Protein AF-A0A926C9G6-F1 (afdb_monomer)

Nearest PDB structures (foldseek):
  7qsg-assembly2_B  TM=8.801E-01  e=4.955E-07  Mycolicibacterium hassiacum
  9b9z-assembly1_R  TM=8.283E-01  e=1.216E-06  Homo sapiens
  5ws3-assembly1_A  TM=8.019E-01  e=1.545E-06  Homo sapiens
  7qsg-assembly1_A  TM=8.220E-01  e=1.114E-05  Mycolicibacterium hassiacum
  6hll-assembly1_A  TM=8.200E-01  e=1.333E-05  Homo sapiens

Solvent-accessible surface area (backbone atoms only — not comparable to full-atom values): 13242 Å² total; per-residue (Å²): 137,86,76,72,46,78,43,79,45,70,60,92,58,47,70,56,51,56,51,48,34,62,75,68,69,33,69,90,35,46,45,80,66,33,71,70,53,75,68,54,52,50,57,49,44,73,74,37,74,62,43,82,44,81,54,91,72,52,58,64,62,65,67,55,57,54,28,18,62,59,43,13,26,38,41,30,34,55,34,69,45,35,69,80,76,49,43,86,63,24,29,45,68,45,58,92,52,99,59,38,70,57,53,54,50,51,52,51,55,48,45,70,73,32,62,67,60,40,50,53,18,8,51,44,19,26,51,48,32,70,74,67,61,34,68,67,59,48,50,53,51,52,53,50,52,52,53,49,50,53,49,40,53,72,78,60,53,77,77,79,76,53,66,68,58,51,52,51,52,50,48,52,53,50,52,50,53,52,49,54,54,50,47,61,62,35,66,72,48,39,48,51,52,50,53,66,72,44,87,70,78,81,88,48,76,69,61,46,51,52,39,52,51,49,56,50,46,52,51,48,52,49,52,50,51,51,52,51,54,54,55,61,74,75,110

Foldseek 3Di:
DQAAAEAAEDDPCPVVVVVVCVVVVVPVRYHYPYHDDPVVLLVVLLVAQAAEAADPEDAADVSLLSNLLNLHAYEYEPHHCPVVQDDPLQHHYFYDDPCSVVVSVVRVVVCVVDVPSSNRNSVVSNVSCVVCPDPVNVVVVVVVVVVVVVVCCVPPNDPPDDVVNVVVVVVVVVVVVVVVVVCCVDPVNVVLVCLLVDPPCDDDPVSNVSNVVSVVVVVVVVVVVVVVVVVVVVD

Secondary structure (DSSP, 8-state):
----EEEEB--TTHHHHHHHHHHTT-TTTEEEEES--HHHHHHHHHT-SEEEE--SS-SS-HHHHHHHHTTPEEEEES-TTHHHH--TTT-EEE---TTHHHHHHHHHHHHHH-HHHHHHHHHHHHHHHHHH--HHHHHHHHHHHHHHHHHHHHHSPPPPPPHHHHHHHHHHHHHHHHHHHHHHHSHHHHHHHHHHH---SSS-HHHHHHHHHHHHHHHHHHHHHHHHHHHHTT-

Radius of gyration: 22.47 Å; Cα contacts (8 Å, |Δi|>4): 202; chains: 1; bounding box: 54×52×56 Å

Structure (mmCIF, N/CA/C/O backbone):
data_AF-A0A926C9G6-F1
#
_entry.id   AF-A0A926C9G6-F1
#
loop_
_atom_site.group_PDB
_atom_site.id
_atom_site.type_symbol
_atom_site.label_atom_id
_atom_site.label_alt_id
_atom_site.label_comp_id
_atom_site.label_asym_id
_atom_site.label_entity_id
_atom_site.label_seq_id
_atom_site.pdbx_PDB_ins_code
_atom_site.Cartn_x
_atom_site.Cartn_y
_atom_site.Cartn_z
_atom_site.occupancy
_atom_site.B_iso_or_equiv
_atom_site.auth_seq_id
_atom_site.auth_comp_id
_atom_site.auth_asym_id
_atom_site.auth_atom_id
_atom_site.pdbx_PDB_model_num
ATOM 1 N N . GLU A 1 1 ? 11.719 -12.736 -20.532 1.00 58.16 1 GLU A N 1
ATOM 2 C CA . GLU A 1 1 ? 10.442 -12.008 -20.368 1.00 58.16 1 GLU A CA 1
ATOM 3 C C . GLU A 1 1 ? 10.699 -10.511 -20.451 1.00 58.16 1 GLU A C 1
ATOM 5 O O . GLU A 1 1 ? 11.781 -10.073 -20.071 1.00 58.16 1 GLU A O 1
ATOM 10 N N . GLN A 1 2 ? 9.765 -9.739 -21.005 1.00 81.69 2 GLN A N 1
ATOM 11 C CA . GLN A 1 2 ? 9.909 -8.289 -21.138 1.00 81.69 2 GLN A CA 1
ATOM 12 C C . GLN A 1 2 ? 9.251 -7.604 -19.934 1.00 81.69 2 GLN A C 1
ATOM 14 O O . GLN A 1 2 ? 8.047 -7.721 -19.741 1.00 81.69 2 GLN A O 1
ATOM 19 N N . PHE A 1 3 ? 10.038 -6.892 -19.124 1.00 90.62 3 PHE A N 1
ATOM 20 C CA . PHE A 1 3 ? 9.532 -6.114 -17.990 1.00 90.62 3 PHE A CA 1
ATOM 21 C C . PHE A 1 3 ? 8.761 -4.878 -18.475 1.00 90.62 3 PHE A C 1
ATOM 23 O O . PHE A 1 3 ? 9.287 -4.090 -19.268 1.00 90.62 3 PHE A O 1
ATOM 30 N N . VAL A 1 4 ? 7.538 -4.690 -17.970 1.00 95.19 4 VAL A N 1
ATOM 31 C CA . VAL A 1 4 ? 6.703 -3.511 -18.240 1.00 95.19 4 VAL A CA 1
ATOM 32 C C . VAL A 1 4 ? 6.142 -2.962 -16.928 1.00 95.19 4 VAL A C 1
ATOM 34 O O . VAL A 1 4 ? 5.580 -3.696 -16.124 1.00 95.19 4 VAL A O 1
ATOM 37 N N . CYS A 1 5 ? 6.265 -1.653 -16.732 1.00 96.31 5 CYS A N 1
ATOM 38 C CA . CYS A 1 5 ? 5.719 -0.900 -15.613 1.00 96.31 5 CYS A CA 1
ATOM 39 C C . CYS A 1 5 ? 4.587 0.009 -16.104 1.00 96.31 5 CYS A C 1
ATOM 41 O O . CYS A 1 5 ? 4.767 0.817 -17.021 1.00 96.31 5 CYS A O 1
ATOM 43 N N . LEU A 1 6 ? 3.413 -0.124 -15.492 1.00 97.19 6 LEU A N 1
ATOM 44 C CA . LEU A 1 6 ? 2.238 0.687 -15.792 1.00 97.19 6 LEU A CA 1
ATOM 45 C C . LEU A 1 6 ? 1.985 1.637 -14.623 1.00 97.19 6 LEU A C 1
ATOM 47 O O . LEU A 1 6 ? 1.804 1.197 -13.492 1.00 97.19 6 LEU A O 1
ATOM 51 N N . VAL A 1 7 ? 1.951 2.939 -14.899 1.00 96.94 7 VAL A N 1
ATOM 52 C CA . VAL A 1 7 ? 1.661 3.967 -13.893 1.00 96.94 7 VAL A CA 1
ATOM 53 C C . VAL A 1 7 ? 0.252 4.492 -14.135 1.00 96.94 7 VAL A C 1
ATOM 55 O O . VAL A 1 7 ? 0.006 5.216 -15.103 1.00 96.94 7 VAL A O 1
ATOM 58 N N . ALA A 1 8 ? -0.673 4.095 -13.266 1.00 95.81 8 ALA A N 1
ATOM 59 C CA . ALA A 1 8 ? -2.059 4.541 -13.260 1.00 95.81 8 ALA A CA 1
ATOM 60 C C . ALA A 1 8 ? -2.238 5.656 -12.221 1.00 95.81 8 ALA A C 1
ATOM 62 O O . ALA A 1 8 ? -2.081 5.427 -11.026 1.00 95.81 8 ALA A O 1
ATOM 63 N N . GLY A 1 9 ? -2.549 6.864 -12.683 1.00 93.00 9 GLY A N 1
ATOM 64 C CA . GLY A 1 9 ? -2.657 8.064 -11.858 1.00 93.00 9 GLY A CA 1
ATOM 65 C C . GLY A 1 9 ? -2.203 9.320 -12.599 1.00 93.00 9 GLY A C 1
ATOM 66 O O . GLY A 1 9 ? -1.516 9.253 -13.619 1.00 93.00 9 GLY A O 1
ATOM 67 N N . ASP A 1 10 ? -2.604 10.476 -12.080 1.00 92.44 10 ASP A N 1
ATOM 68 C CA . ASP A 1 10 ? -2.148 11.789 -12.534 1.00 92.44 10 ASP A CA 1
ATOM 69 C C . ASP A 1 10 ? -1.822 12.661 -11.313 1.00 92.44 10 ASP A C 1
ATOM 71 O O . ASP A 1 10 ? -2.227 12.345 -10.194 1.00 92.44 10 ASP A O 1
ATOM 75 N N . GLY A 1 11 ? -1.079 13.743 -11.511 1.00 92.62 11 GLY A N 1
ATOM 76 C CA . GLY A 1 11 ? -0.688 14.647 -10.439 1.00 92.62 11 GLY A CA 1
ATOM 77 C C . GLY A 1 11 ? 0.366 15.663 -10.858 1.00 92.62 11 GLY A C 1
ATOM 78 O O . GLY A 1 11 ? 0.818 15.708 -12.004 1.00 92.62 11 GLY A O 1
ATOM 79 N N . GLU A 1 12 ? 0.789 16.478 -9.894 1.00 91.38 12 GLU A N 1
ATOM 80 C CA . GLU A 1 12 ? 1.769 17.555 -10.095 1.00 91.38 12 GLU A CA 1
ATOM 81 C C . GLU A 1 12 ? 3.103 17.069 -10.689 1.00 91.38 12 GLU A C 1
ATOM 83 O O . GLU A 1 12 ? 3.720 17.761 -11.505 1.00 91.38 12 GLU A O 1
ATOM 88 N N . ASP A 1 13 ? 3.493 15.833 -10.371 1.00 89.81 13 ASP A N 1
ATOM 89 C CA . ASP A 1 13 ? 4.738 15.222 -10.831 1.00 89.81 13 ASP A CA 1
ATOM 90 C C . ASP A 1 13 ? 4.670 14.630 -12.247 1.00 89.81 13 ASP A C 1
ATOM 92 O O . ASP A 1 13 ? 5.704 14.226 -12.789 1.00 89.81 13 ASP A O 1
ATOM 96 N N . ARG A 1 14 ? 3.504 14.620 -12.913 1.00 90.81 14 ARG A N 1
ATOM 97 C CA . ARG A 1 14 ? 3.349 14.004 -14.245 1.00 90.81 14 ARG A CA 1
ATOM 98 C C . ARG A 1 14 ? 4.358 14.534 -15.262 1.00 90.81 14 ARG A C 1
ATOM 100 O O . ARG A 1 14 ? 5.079 13.762 -15.893 1.00 90.81 14 ARG A O 1
ATOM 107 N N . ARG A 1 15 ? 4.479 15.861 -15.373 1.00 90.75 15 ARG A N 1
ATOM 108 C CA . ARG A 1 15 ? 5.425 16.504 -16.307 1.00 90.75 15 ARG A CA 1
ATOM 109 C C . ARG A 1 15 ? 6.879 16.174 -15.978 1.00 90.75 15 ARG A C 1
ATOM 111 O O . ARG A 1 15 ? 7.734 16.146 -16.864 1.00 90.75 15 ARG A O 1
ATOM 118 N N . TRP A 1 16 ? 7.200 16.000 -14.697 1.00 93.50 16 TRP A N 1
ATOM 119 C CA . TRP A 1 16 ? 8.535 15.581 -14.291 1.00 93.50 16 TRP A CA 1
ATOM 120 C C . TRP A 1 16 ? 8.810 14.141 -14.726 1.00 93.50 16 TRP A C 1
ATOM 122 O O . TRP A 1 16 ? 9.859 13.891 -15.324 1.00 93.50 16 TRP A O 1
ATOM 132 N N . LEU A 1 17 ? 7.854 13.238 -14.504 1.00 91.56 17 LEU A N 1
ATOM 133 C CA . LEU A 1 17 ? 7.978 11.825 -14.835 1.00 91.56 17 LEU A CA 1
ATOM 134 C C . LEU A 1 17 ? 8.072 11.594 -16.351 1.00 91.56 17 LEU A C 1
ATOM 136 O O . LEU A 1 17 ? 8.950 10.862 -16.793 1.00 91.56 17 LEU A O 1
ATOM 140 N N . GLU A 1 18 ? 7.275 12.297 -17.160 1.00 93.88 18 GLU A N 1
ATOM 141 C CA . GLU A 1 18 ? 7.370 12.271 -18.632 1.00 93.88 18 GLU A CA 1
ATOM 142 C C . GLU A 1 18 ? 8.773 12.675 -19.120 1.00 93.88 18 GLU A C 1
ATOM 144 O O . GLU A 1 18 ? 9.384 12.004 -19.958 1.00 93.88 18 GLU A O 1
ATOM 149 N N . ARG A 1 19 ? 9.341 13.751 -18.552 1.00 94.56 19 ARG A N 1
ATOM 150 C CA . ARG A 1 19 ? 10.716 14.172 -18.866 1.00 94.56 19 ARG A CA 1
ATOM 151 C C . ARG A 1 19 ? 11.749 13.146 -18.417 1.00 94.56 19 ARG A C 1
ATOM 153 O O . ARG A 1 19 ? 12.732 12.953 -19.128 1.00 94.56 19 ARG A O 1
ATOM 160 N N . PHE A 1 20 ? 11.555 12.528 -17.253 1.00 93.12 20 PHE A N 1
ATOM 161 C CA . PHE A 1 20 ? 12.448 11.500 -16.725 1.00 93.12 20 PHE A CA 1
ATOM 162 C C . PHE A 1 20 ? 12.464 10.269 -17.639 1.00 93.12 20 PHE A C 1
ATOM 164 O O . PHE A 1 20 ? 13.535 9.852 -18.074 1.00 93.12 20 PHE A O 1
ATOM 171 N N . VAL A 1 21 ? 11.288 9.758 -18.007 1.00 95.19 21 VAL A N 1
ATOM 172 C CA . VAL A 1 21 ? 11.118 8.617 -18.919 1.00 95.19 21 VAL A CA 1
ATOM 173 C C . VAL A 1 21 ? 11.836 8.872 -20.242 1.00 95.19 21 VAL A C 1
ATOM 175 O O . VAL A 1 21 ? 12.682 8.069 -20.631 1.00 95.19 21 VAL A O 1
ATOM 178 N N . ARG A 1 22 ? 11.604 10.034 -20.867 1.00 95.25 22 ARG A N 1
ATOM 179 C CA . ARG A 1 22 ? 12.254 10.402 -22.133 1.00 95.25 22 ARG A CA 1
ATOM 180 C C . ARG A 1 22 ? 13.766 10.558 -22.010 1.00 95.25 22 ARG A C 1
ATOM 182 O O . ARG A 1 22 ? 14.526 10.096 -22.855 1.00 95.25 22 ARG A O 1
ATOM 189 N N . LYS A 1 23 ? 14.231 11.212 -20.943 1.00 96.31 23 LYS A N 1
ATOM 190 C CA . LYS A 1 23 ? 15.666 11.401 -20.685 1.00 96.31 23 LYS A CA 1
ATOM 191 C C . LYS A 1 23 ?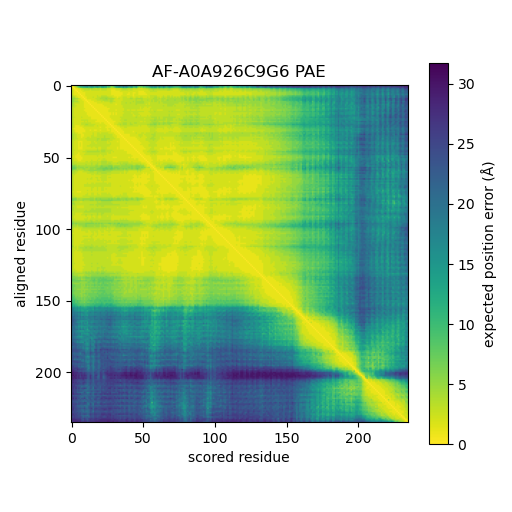 16.396 10.062 -20.550 1.00 96.31 23 LYS A C 1
ATOM 193 O O . LYS A 1 23 ? 17.546 9.958 -20.966 1.00 96.31 23 LYS A O 1
ATOM 198 N N . HIS A 1 24 ? 15.739 9.071 -19.956 1.00 95.81 24 HIS A N 1
ATOM 199 C CA . HIS A 1 24 ? 16.309 7.757 -19.674 1.00 95.81 24 HIS A CA 1
ATOM 200 C C . HIS A 1 24 ? 15.929 6.680 -20.703 1.00 95.81 24 HIS A C 1
ATOM 202 O O . HIS A 1 24 ? 16.330 5.533 -20.527 1.00 95.81 24 HIS A O 1
ATOM 208 N N . ARG A 1 25 ? 15.223 7.046 -21.785 1.00 96.69 25 ARG A N 1
ATOM 209 C CA . ARG A 1 25 ? 14.782 6.145 -22.865 1.00 96.69 25 ARG A CA 1
ATOM 210 C C . ARG A 1 25 ? 13.960 4.947 -22.362 1.00 96.69 25 ARG A C 1
ATOM 212 O O . ARG A 1 25 ? 14.201 3.805 -22.750 1.00 96.69 25 ARG A O 1
ATOM 219 N N . LEU A 1 26 ? 13.038 5.203 -21.433 1.00 96.38 26 LEU A N 1
ATOM 220 C CA . LEU A 1 26 ? 12.221 4.179 -20.765 1.00 96.38 26 LEU A CA 1
ATOM 221 C C . LEU A 1 26 ? 10.838 3.981 -21.409 1.00 96.38 26 LEU A C 1
ATOM 223 O O . LEU A 1 26 ? 10.003 3.278 -20.854 1.00 96.38 26 LEU A O 1
ATOM 227 N N . GLU A 1 27 ? 10.559 4.577 -22.568 1.00 94.81 27 GLU A N 1
ATOM 228 C CA . GLU A 1 27 ? 9.231 4.572 -23.202 1.00 94.81 27 GLU A CA 1
ATOM 229 C C . GLU A 1 27 ? 8.739 3.161 -23.563 1.00 94.81 27 GLU A C 1
ATOM 231 O O . GLU A 1 27 ? 7.538 2.895 -23.561 1.00 94.81 27 GLU A O 1
ATOM 236 N N . ALA A 1 28 ? 9.663 2.244 -23.859 1.00 93.44 28 ALA A N 1
ATOM 237 C CA . ALA A 1 28 ? 9.335 0.857 -24.182 1.00 93.44 28 ALA A CA 1
ATOM 238 C C . ALA A 1 28 ? 8.934 0.030 -22.946 1.00 93.44 28 ALA A C 1
ATOM 240 O O . ALA A 1 28 ? 8.231 -0.971 -23.086 1.00 93.44 28 ALA A O 1
ATOM 241 N N . THR A 1 29 ? 9.378 0.431 -21.751 1.00 94.94 29 THR A N 1
ATOM 242 C CA . THR A 1 29 ? 9.213 -0.334 -20.506 1.00 94.94 29 THR A CA 1
ATOM 243 C C . THR A 1 29 ? 8.291 0.344 -19.501 1.00 94.94 29 THR A C 1
ATOM 245 O O . THR A 1 29 ? 7.716 -0.350 -18.674 1.00 94.94 29 THR A O 1
ATOM 248 N N . LEU A 1 30 ? 8.098 1.663 -19.556 1.00 96.31 30 LEU A N 1
ATOM 249 C CA . LEU A 1 30 ? 7.274 2.416 -18.612 1.00 96.31 30 LEU A CA 1
ATOM 250 C C . LEU A 1 30 ? 6.173 3.181 -19.351 1.00 96.31 30 LEU A C 1
ATOM 252 O O . LEU A 1 30 ? 6.448 4.053 -20.175 1.00 96.31 30 LEU A O 1
ATOM 256 N N . ARG A 1 31 ? 4.912 2.877 -19.026 1.00 95.69 31 ARG A N 1
ATOM 257 C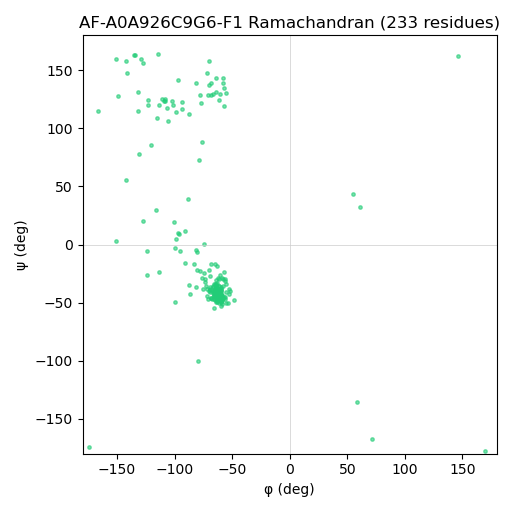 CA . ARG A 1 31 ? 3.733 3.515 -19.629 1.00 95.69 31 ARG A CA 1
ATOM 258 C C . ARG A 1 31 ? 2.973 4.340 -18.598 1.00 95.69 31 ARG A C 1
ATOM 260 O O . ARG A 1 31 ? 2.476 3.806 -17.608 1.00 95.69 31 ARG A O 1
ATOM 267 N N . LEU A 1 32 ? 2.857 5.639 -18.860 1.00 96.81 32 LEU A N 1
ATOM 268 C CA . LEU A 1 32 ? 2.046 6.564 -18.071 1.00 96.81 32 LEU A CA 1
ATOM 269 C C . LEU A 1 32 ? 0.617 6.558 -18.616 1.00 96.81 32 LEU A C 1
ATOM 271 O O . LEU A 1 32 ? 0.388 6.987 -19.744 1.00 96.81 32 LEU A O 1
ATOM 275 N N . LEU A 1 33 ? -0.332 6.052 -17.832 1.00 96.44 33 LEU A N 1
ATOM 276 C CA . LEU A 1 33 ? -1.725 5.893 -18.261 1.00 96.44 33 LEU A CA 1
ATOM 277 C C . LEU A 1 33 ? -2.593 7.118 -17.937 1.00 96.44 33 LEU A C 1
ATOM 279 O O . LEU A 1 33 ? -3.675 7.262 -18.500 1.00 96.44 33 LEU A O 1
ATOM 283 N N . GLY A 1 34 ? -2.121 8.006 -17.057 1.00 95.81 34 GLY A N 1
ATOM 284 C CA . GLY A 1 34 ? -2.933 9.088 -16.502 1.00 95.81 34 GLY A CA 1
ATOM 285 C C . GLY A 1 34 ? -3.976 8.568 -15.511 1.00 95.81 34 GLY A C 1
ATOM 286 O O . GLY A 1 34 ? -3.920 7.417 -15.071 1.00 95.81 34 GLY A O 1
ATOM 287 N N . ALA A 1 35 ? -4.936 9.420 -15.150 1.00 95.31 35 ALA A N 1
ATOM 288 C CA . ALA A 1 35 ? -6.065 9.019 -14.319 1.00 95.31 35 ALA A CA 1
ATOM 289 C C . ALA A 1 35 ? -6.925 7.971 -15.045 1.00 95.31 35 ALA A C 1
ATOM 291 O O . ALA A 1 35 ? -7.302 8.149 -16.203 1.00 95.31 35 ALA A O 1
ATOM 292 N N . VAL A 1 36 ? -7.253 6.881 -14.353 1.00 96.44 36 VAL A N 1
ATOM 293 C CA . VAL A 1 36 ? -8.045 5.769 -14.893 1.00 96.44 36 VAL A CA 1
ATOM 294 C C . VAL A 1 36 ? -9.224 5.457 -13.974 1.00 96.44 36 VAL A C 1
ATOM 296 O O . VAL A 1 36 ? -9.193 5.748 -12.781 1.00 96.44 36 VAL A O 1
ATOM 299 N N . SER A 1 37 ? -10.281 4.856 -14.521 1.00 96.38 37 SER A N 1
ATOM 300 C CA . SER A 1 37 ? -11.449 4.456 -13.731 1.00 96.38 37 SER A CA 1
ATOM 301 C C . SER A 1 37 ? -11.137 3.278 -12.801 1.00 96.38 37 SER A C 1
ATOM 303 O O . SER A 1 37 ? -10.268 2.457 -13.093 1.00 96.38 37 SER A O 1
ATOM 305 N N . SER A 1 38 ? -11.919 3.099 -11.733 1.00 93.94 38 SER A N 1
ATOM 306 C CA . SER A 1 38 ? -11.790 1.942 -10.828 1.00 93.94 38 SER A CA 1
ATOM 307 C C . SER A 1 38 ? -12.004 0.596 -11.534 1.00 93.94 38 SER A C 1
ATOM 309 O O . SER A 1 38 ? -11.499 -0.438 -11.104 1.00 93.94 38 SER A O 1
ATOM 311 N N . ARG A 1 39 ? -12.760 0.566 -12.642 1.00 96.12 39 ARG A N 1
ATOM 312 C CA . ARG A 1 39 ? -12.837 -0.622 -13.508 1.00 96.12 39 ARG A CA 1
ATOM 313 C C . ARG A 1 39 ? -11.487 -0.903 -14.164 1.00 96.12 39 ARG A C 1
ATOM 315 O O . ARG A 1 39 ? -11.028 -2.037 -14.129 1.00 96.12 39 ARG A O 1
ATOM 322 N N . ARG A 1 40 ? -10.844 0.127 -14.714 1.00 96.69 40 ARG A N 1
ATOM 323 C CA . ARG A 1 40 ? -9.545 -0.019 -15.365 1.00 96.69 40 ARG A CA 1
ATOM 324 C C . ARG A 1 40 ? -8.441 -0.386 -14.373 1.00 96.69 40 ARG A C 1
ATOM 326 O O . ARG A 1 40 ? -7.597 -1.196 -14.723 1.00 96.69 40 ARG A O 1
ATOM 333 N N . VAL A 1 41 ? -8.474 0.127 -13.140 1.00 95.94 41 VAL A N 1
ATOM 334 C CA . VAL A 1 41 ? -7.560 -0.314 -12.064 1.00 95.94 41 VAL A CA 1
ATOM 335 C C . VAL A 1 41 ? -7.660 -1.824 -11.843 1.00 95.94 41 VAL A C 1
ATOM 337 O O . VAL A 1 41 ? -6.639 -2.502 -11.836 1.00 95.94 41 VAL A O 1
ATOM 340 N N . ARG A 1 42 ? -8.879 -2.372 -11.755 1.00 95.75 42 ARG A N 1
ATOM 341 C CA . ARG A 1 42 ? -9.088 -3.824 -11.630 1.00 95.75 42 ARG A CA 1
ATOM 342 C C . ARG A 1 42 ? -8.529 -4.591 -12.827 1.00 95.75 42 ARG A C 1
ATOM 344 O O . ARG A 1 42 ? -7.823 -5.568 -12.640 1.00 95.75 42 ARG A O 1
ATOM 351 N N . GLU A 1 43 ? -8.789 -4.136 -14.050 1.00 97.06 43 GLU A N 1
ATOM 352 C CA . GLU A 1 43 ? -8.223 -4.765 -15.256 1.00 97.06 43 GLU A CA 1
ATOM 353 C C . GLU A 1 43 ? -6.685 -4.758 -15.249 1.00 97.06 43 GLU A C 1
ATOM 355 O O . GLU A 1 43 ? -6.067 -5.735 -15.664 1.00 97.06 43 GLU A O 1
ATOM 360 N N . LEU A 1 44 ? -6.067 -3.679 -14.757 1.00 97.31 44 LEU A N 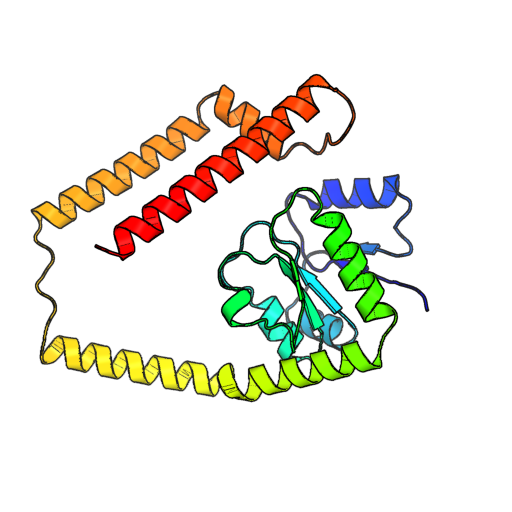1
ATOM 361 C CA . LEU A 1 44 ? -4.614 -3.575 -14.624 1.00 97.31 44 LEU A CA 1
ATOM 362 C C . LEU A 1 44 ? -4.075 -4.531 -13.560 1.00 97.31 44 LEU A C 1
ATOM 364 O O . LEU A 1 44 ? -3.113 -5.237 -13.835 1.00 97.31 44 LEU A O 1
ATOM 368 N N . LEU A 1 45 ? -4.704 -4.590 -12.384 1.00 97.31 45 LEU A N 1
ATOM 369 C CA . LEU A 1 45 ? -4.324 -5.528 -11.327 1.00 97.31 45 LEU A CA 1
ATOM 370 C C . LEU A 1 45 ? -4.505 -6.986 -11.772 1.00 97.31 45 LEU A C 1
ATOM 372 O O . LEU A 1 45 ? -3.639 -7.803 -11.503 1.00 97.31 45 LEU A O 1
ATOM 376 N N . CYS A 1 46 ? -5.562 -7.308 -12.526 1.00 96.19 46 CYS A N 1
ATOM 377 C CA . CYS A 1 46 ? -5.750 -8.641 -13.114 1.00 96.19 46 CYS A CA 1
ATOM 378 C C . CYS A 1 46 ? -4.595 -9.062 -14.032 1.00 96.19 46 CYS A C 1
ATOM 380 O O . CYS A 1 46 ? -4.361 -10.255 -14.195 1.00 96.19 46 CYS A O 1
ATOM 382 N N . ALA A 1 47 ? -3.925 -8.102 -14.670 1.00 95.25 47 ALA A N 1
ATOM 383 C CA . ALA A 1 47 ? -2.825 -8.347 -15.596 1.00 95.25 47 ALA A CA 1
ATOM 384 C C . ALA A 1 47 ? -1.436 -8.145 -14.963 1.00 95.25 47 ALA A C 1
ATOM 386 O O . ALA A 1 47 ? -0.435 -8.326 -15.653 1.00 95.25 47 ALA A O 1
ATOM 387 N N . ALA A 1 48 ? -1.358 -7.722 -13.698 1.00 96.94 48 ALA A N 1
ATOM 388 C CA . ALA A 1 48 ? -0.107 -7.374 -13.036 1.00 96.94 48 ALA A CA 1
ATOM 389 C C . ALA A 1 48 ? 0.431 -8.535 -12.192 1.00 96.94 48 ALA A C 1
ATOM 391 O O . ALA A 1 48 ? -0.316 -9.201 -11.485 1.00 96.94 48 ALA A O 1
ATOM 392 N N . ASP A 1 49 ? 1.752 -8.715 -12.192 1.00 95.88 49 ASP A N 1
ATOM 393 C CA . ASP A 1 49 ? 2.431 -9.642 -11.278 1.00 95.88 49 ASP A CA 1
ATOM 394 C C . ASP A 1 49 ? 2.659 -9.038 -9.885 1.00 95.88 49 ASP A C 1
ATOM 396 O O . ASP A 1 49 ? 2.608 -9.733 -8.869 1.00 95.88 49 ASP A O 1
ATOM 400 N N . LEU A 1 50 ? 2.964 -7.737 -9.843 1.00 98.12 50 LEU A N 1
ATOM 401 C CA . LEU A 1 50 ? 3.414 -7.009 -8.658 1.00 98.12 50 LEU A CA 1
ATOM 402 C C . LEU A 1 50 ? 2.787 -5.611 -8.621 1.00 98.12 50 LEU A C 1
ATOM 404 O O . LEU A 1 50 ? 2.607 -4.977 -9.663 1.00 98.12 50 LEU A O 1
ATOM 408 N N . LEU A 1 51 ? 2.528 -5.101 -7.416 1.00 98.44 51 LEU A N 1
ATOM 409 C CA . LEU A 1 51 ? 2.179 -3.698 -7.182 1.00 98.44 51 LEU A CA 1
ATOM 410 C C . LEU A 1 51 ? 3.355 -3.006 -6.489 1.00 98.44 51 LEU A C 1
ATOM 412 O O . LEU A 1 51 ? 3.755 -3.420 -5.407 1.00 98.44 51 LEU A O 1
ATOM 416 N N . LEU A 1 52 ? 3.875 -1.924 -7.069 1.00 97.94 52 LEU A N 1
ATOM 417 C CA . LEU A 1 52 ? 4.902 -1.090 -6.441 1.00 97.94 52 LEU A CA 1
ATOM 418 C C . LEU A 1 52 ? 4.262 0.182 -5.867 1.00 97.94 52 LEU A C 1
ATOM 420 O O . LEU A 1 52 ? 3.698 0.973 -6.620 1.00 97.94 52 LEU A O 1
ATOM 424 N N . LEU A 1 53 ? 4.384 0.402 -4.554 1.00 97.38 53 LEU A N 1
ATOM 425 C CA . LEU A 1 53 ? 3.836 1.576 -3.860 1.00 97.38 53 LEU A CA 1
ATOM 426 C C . LEU A 1 53 ? 4.899 2.244 -2.958 1.00 97.38 53 LEU A C 1
ATOM 428 O O . LEU A 1 53 ? 4.887 2.061 -1.738 1.00 97.38 53 LEU A O 1
ATOM 432 N N . PRO A 1 54 ? 5.831 3.031 -3.530 1.00 95.56 54 PRO A N 1
ATOM 433 C CA . PRO A 1 54 ? 6.960 3.617 -2.810 1.00 95.56 54 PRO A CA 1
ATOM 434 C C . PRO A 1 54 ? 6.600 4.982 -2.189 1.00 95.56 54 PRO A C 1
ATOM 436 O O . PRO A 1 54 ? 7.375 5.938 -2.255 1.00 95.56 54 PRO A O 1
ATOM 439 N N . SER A 1 55 ? 5.385 5.111 -1.648 1.00 90.88 55 SER A N 1
ATOM 440 C CA . SER A 1 55 ? 4.886 6.357 -1.059 1.00 90.88 55 SER A CA 1
ATOM 441 C C . SER A 1 55 ? 5.676 6.721 0.203 1.00 90.88 55 SER A C 1
ATOM 443 O O . SER A 1 55 ? 5.784 5.922 1.127 1.00 90.88 55 SER A O 1
ATOM 445 N N . ALA A 1 56 ? 6.166 7.960 0.300 1.00 86.88 56 ALA A N 1
ATOM 446 C CA . ALA A 1 56 ? 6.899 8.426 1.484 1.00 86.88 56 ALA A CA 1
ATOM 447 C C . ALA A 1 56 ? 6.011 8.594 2.734 1.00 86.88 56 ALA A C 1
ATOM 449 O O . ALA A 1 56 ? 6.512 8.614 3.858 1.00 86.88 56 ALA A O 1
ATOM 450 N N . GLN A 1 57 ? 4.700 8.760 2.545 1.00 83.56 57 GLN A N 1
ATOM 451 C CA . GLN A 1 57 ? 3.732 8.906 3.623 1.00 83.56 57 GLN A CA 1
ATOM 452 C C . GLN A 1 57 ? 2.385 8.334 3.188 1.00 83.56 57 GLN A C 1
ATOM 454 O O . GLN A 1 57 ? 1.859 8.727 2.153 1.00 83.56 57 GLN A O 1
ATOM 459 N N . GLU A 1 58 ? 1.832 7.442 4.005 1.00 88.88 58 GLU A N 1
ATOM 460 C CA . GLU A 1 58 ? 0.518 6.830 3.811 1.00 88.88 58 GLU A CA 1
ATOM 461 C C . GLU A 1 58 ? -0.185 6.654 5.155 1.00 88.88 58 GLU A C 1
ATOM 463 O O . GLU A 1 58 ? 0.461 6.611 6.206 1.00 88.88 58 GLU A O 1
ATOM 468 N N . GLY A 1 59 ? -1.512 6.545 5.113 1.00 91.31 59 GLY A N 1
ATOM 469 C CA . GLY A 1 59 ? -2.280 5.914 6.183 1.00 91.31 59 GLY A CA 1
ATOM 470 C C . GLY A 1 59 ? -2.200 4.401 6.008 1.00 91.31 59 GLY A C 1
ATOM 471 O O . GLY A 1 59 ? -1.190 3.783 6.326 1.00 91.31 59 GLY A O 1
ATOM 472 N N . LEU A 1 60 ? -3.247 3.821 5.437 1.00 93.81 60 LEU A N 1
ATOM 473 C CA . LEU A 1 60 ? -3.265 2.451 4.942 1.00 93.81 60 LEU A CA 1
ATOM 474 C C . LEU A 1 60 ? -3.864 2.489 3.539 1.00 93.81 60 LEU A C 1
ATOM 476 O O . LEU A 1 60 ? -5.010 2.907 3.369 1.00 93.81 60 LEU A O 1
ATOM 480 N N . ALA A 1 61 ? -3.070 2.146 2.528 1.00 95.38 61 ALA A N 1
ATOM 481 C CA . ALA A 1 61 ? -3.467 2.399 1.149 1.00 95.38 61 ALA A CA 1
ATOM 482 C C . ALA A 1 61 ? -4.486 1.361 0.664 1.00 95.38 61 ALA A C 1
ATOM 484 O O . ALA A 1 61 ? -4.236 0.156 0.710 1.00 95.38 61 ALA A O 1
ATOM 485 N N . ILE A 1 62 ? -5.609 1.838 0.116 1.00 95.19 62 ILE A N 1
ATOM 486 C CA . ILE A 1 62 ? -6.657 0.983 -0.472 1.00 95.19 62 ILE A CA 1
ATOM 487 C C . ILE A 1 62 ? -6.087 0.109 -1.598 1.00 95.19 62 ILE A C 1
ATOM 489 O O . ILE A 1 62 ? -6.431 -1.065 -1.691 1.00 95.19 62 ILE A O 1
ATOM 493 N N . ALA A 1 63 ? -5.132 0.633 -2.373 1.00 96.31 63 ALA A N 1
ATOM 494 C CA . ALA A 1 63 ? -4.456 -0.113 -3.433 1.00 96.31 63 ALA A CA 1
ATOM 495 C C . ALA A 1 63 ? -3.789 -1.413 -2.938 1.00 96.31 63 ALA A C 1
ATOM 497 O O . ALA A 1 63 ? -3.717 -2.381 -3.692 1.00 96.31 63 ALA A O 1
ATOM 498 N N . LEU A 1 64 ? -3.337 -1.480 -1.676 1.00 97.81 64 LEU A N 1
ATOM 499 C CA . LEU A 1 64 ? -2.785 -2.717 -1.112 1.00 97.81 64 LEU A CA 1
ATOM 500 C C . LEU A 1 64 ? -3.870 -3.763 -0.844 1.00 97.81 64 LEU A C 1
ATOM 502 O O . LEU A 1 64 ? -3.645 -4.944 -1.096 1.00 97.81 64 LEU A O 1
ATOM 506 N N . TYR A 1 65 ? -5.052 -3.344 -0.379 1.00 97.44 65 TYR A N 1
ATOM 507 C CA . TYR A 1 65 ? -6.197 -4.248 -0.239 1.00 97.44 65 TYR A CA 1
ATOM 508 C C . TYR A 1 65 ? -6.607 -4.815 -1.595 1.00 97.44 65 TYR A C 1
ATOM 510 O O . TYR A 1 65 ? -6.801 -6.023 -1.721 1.00 97.44 65 TYR A O 1
ATOM 518 N N . GLU A 1 66 ? -6.710 -3.949 -2.605 1.00 97.06 66 GLU A N 1
ATOM 519 C CA . GLU A 1 66 ? -7.079 -4.338 -3.966 1.00 97.06 66 GLU A CA 1
ATOM 520 C C . GLU A 1 66 ? -6.054 -5.310 -4.561 1.00 97.06 66 GLU A C 1
ATOM 522 O O . GLU A 1 66 ? -6.440 -6.367 -5.056 1.00 97.06 66 GLU A O 1
ATOM 527 N N . ALA A 1 67 ? -4.755 -5.015 -4.444 1.00 98.19 67 ALA A N 1
ATOM 528 C CA . ALA A 1 67 ? -3.693 -5.894 -4.928 1.00 98.19 67 ALA A CA 1
ATOM 529 C C . ALA A 1 67 ? -3.737 -7.276 -4.265 1.00 98.19 67 ALA A C 1
ATOM 531 O O . ALA A 1 67 ? -3.841 -8.285 -4.962 1.00 98.19 67 ALA A O 1
ATOM 532 N N . LEU A 1 68 ? -3.755 -7.339 -2.930 1.00 98.25 68 LEU A N 1
ATOM 533 C CA . LEU A 1 68 ? -3.801 -8.612 -2.205 1.00 98.25 68 LEU A CA 1
ATOM 534 C C . LEU A 1 68 ? -5.076 -9.407 -2.525 1.00 98.25 68 LEU A C 1
ATOM 536 O O . LEU A 1 68 ? -5.013 -10.621 -2.719 1.00 98.25 68 LEU A O 1
ATOM 540 N N . ALA A 1 69 ? -6.231 -8.741 -2.635 1.00 97.50 69 ALA A N 1
ATOM 541 C CA . ALA A 1 69 ? -7.488 -9.389 -3.012 1.00 97.50 69 ALA A CA 1
ATOM 542 C C . ALA A 1 69 ? -7.406 -10.014 -4.414 1.00 97.50 69 ALA A C 1
ATOM 544 O O . ALA A 1 69 ? -7.959 -11.091 -4.658 1.00 97.50 69 ALA A O 1
ATOM 545 N N . MET A 1 70 ? -6.689 -9.351 -5.321 1.00 97.62 70 MET A N 1
ATOM 546 C CA . MET A 1 70 ? -6.487 -9.762 -6.709 1.00 97.62 70 MET A CA 1
ATOM 547 C C . MET A 1 70 ? -5.247 -10.637 -6.918 1.00 97.62 70 MET A C 1
ATOM 549 O O . MET A 1 70 ? -4.902 -10.905 -8.062 1.00 97.62 70 MET A O 1
ATOM 553 N N . GLN A 1 71 ? -4.624 -11.134 -5.840 1.00 98.12 71 GLN A N 1
ATOM 554 C CA . GLN A 1 71 ? -3.436 -11.999 -5.899 1.00 98.12 71 GLN A CA 1
ATOM 555 C C . GLN A 1 71 ? -2.224 -11.326 -6.560 1.00 98.12 71 GLN A C 1
ATOM 557 O O . GLN A 1 71 ? -1.397 -11.986 -7.179 1.00 98.12 71 GLN A O 1
ATOM 562 N N . VAL A 1 72 ? -2.099 -10.013 -6.389 1.00 98.44 72 VAL A N 1
ATOM 563 C CA . VAL A 1 72 ? -0.940 -9.224 -6.809 1.00 98.44 72 VAL A CA 1
ATOM 564 C C . VAL A 1 72 ? -0.097 -8.935 -5.574 1.00 98.44 72 VAL A C 1
ATOM 566 O O . VAL A 1 72 ? -0.597 -8.365 -4.602 1.00 98.44 72 VAL A O 1
ATOM 569 N N . VAL A 1 73 ? 1.182 -9.319 -5.591 1.00 98.56 73 VAL A N 1
ATOM 570 C CA . VAL A 1 73 ? 2.067 -9.135 -4.429 1.00 98.56 73 VAL A CA 1
ATOM 571 C C . VAL A 1 73 ? 2.508 -7.667 -4.342 1.00 98.56 73 VAL A C 1
ATOM 573 O O . VAL A 1 73 ? 3.112 -7.158 -5.293 1.00 98.56 73 VAL A O 1
ATOM 576 N N . PRO A 1 74 ? 2.232 -6.958 -3.233 1.00 98.38 74 PRO A N 1
ATOM 577 C CA . PRO A 1 74 ? 2.689 -5.593 -3.060 1.00 98.38 74 PRO A CA 1
ATOM 578 C C . PRO A 1 74 ? 4.142 -5.529 -2.579 1.00 98.38 74 PRO A C 1
ATOM 580 O O . PRO A 1 74 ? 4.553 -6.248 -1.667 1.00 98.38 74 PRO A O 1
ATOM 583 N N . ILE A 1 75 ? 4.887 -4.588 -3.147 1.00 98.62 75 ILE A N 1
ATOM 584 C CA . ILE A 1 75 ? 6.159 -4.077 -2.642 1.00 98.62 75 ILE A CA 1
ATOM 585 C C . ILE A 1 75 ? 5.919 -2.606 -2.299 1.00 98.62 75 ILE A C 1
ATOM 587 O O . ILE A 1 75 ? 5.729 -1.775 -3.191 1.00 98.62 75 ILE A O 1
ATOM 591 N N . ALA A 1 76 ? 5.882 -2.275 -1.013 1.00 98.19 76 ALA A N 1
ATOM 592 C CA . ALA A 1 76 ? 5.474 -0.955 -0.543 1.00 98.19 76 ALA A CA 1
ATOM 593 C C . ALA A 1 76 ? 6.418 -0.399 0.525 1.00 98.19 76 ALA A C 1
ATOM 595 O O . ALA A 1 76 ? 7.190 -1.134 1.136 1.00 98.19 76 ALA A O 1
ATOM 596 N N . ALA A 1 77 ? 6.349 0.906 0.768 1.00 96.75 77 ALA A N 1
ATOM 597 C CA . ALA A 1 77 ? 7.072 1.525 1.874 1.00 96.75 77 ALA A CA 1
ATOM 598 C C . ALA A 1 77 ? 6.499 1.081 3.239 1.00 96.75 77 ALA A C 1
ATOM 600 O O . ALA A 1 77 ? 5.281 1.051 3.427 1.00 96.75 77 ALA A O 1
ATOM 601 N N . ASP A 1 78 ? 7.362 0.808 4.225 1.00 96.31 78 ASP A N 1
ATOM 602 C CA . ASP A 1 78 ? 6.971 0.602 5.631 1.00 96.31 78 ASP A CA 1
ATOM 603 C C . ASP A 1 78 ? 6.722 1.955 6.317 1.00 96.31 78 ASP A C 1
ATOM 605 O O . ASP A 1 78 ? 7.516 2.455 7.122 1.00 96.31 78 ASP A O 1
ATOM 609 N N . VAL A 1 79 ? 5.605 2.577 5.954 1.00 92.81 79 VAL A N 1
ATOM 610 C CA . VAL A 1 79 ? 5.118 3.838 6.520 1.00 92.81 79 VAL A CA 1
ATOM 611 C C . VAL A 1 79 ? 3.660 3.689 6.946 1.00 92.81 79 VAL A C 1
ATOM 613 O O . VAL A 1 79 ? 2.957 2.791 6.492 1.00 92.81 79 VAL A O 1
ATOM 616 N N . GLY A 1 80 ? 3.186 4.564 7.834 1.00 92.00 80 GLY A N 1
ATOM 617 C CA . GLY A 1 80 ? 1.786 4.544 8.263 1.00 92.00 80 GLY A CA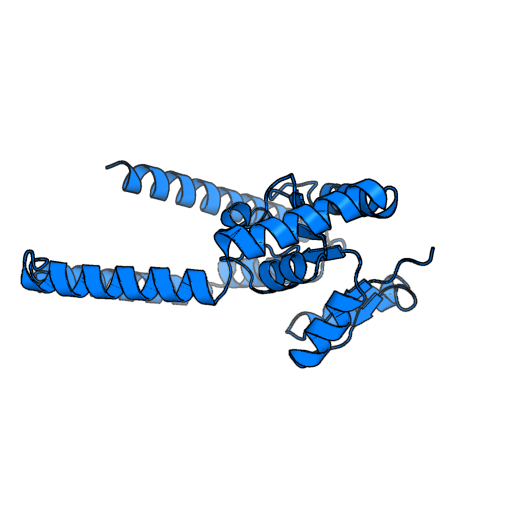 1
ATOM 618 C C . GLY A 1 80 ? 1.354 3.217 8.893 1.00 92.00 80 GLY A C 1
ATOM 619 O O . GLY A 1 80 ? 2.063 2.648 9.725 1.00 92.00 80 GLY A O 1
ATOM 620 N N . GLY A 1 81 ? 0.175 2.752 8.487 1.00 93.69 81 GLY A N 1
ATOM 621 C CA . GLY A 1 81 ? -0.456 1.496 8.886 1.00 93.69 81 GLY A CA 1
ATOM 622 C C . GLY A 1 81 ? -0.245 0.344 7.900 1.00 93.69 81 GLY A C 1
ATOM 623 O O . GLY A 1 81 ? -0.880 -0.692 8.062 1.00 93.69 81 GLY A O 1
ATOM 624 N N . GLN A 1 82 ? 0.631 0.466 6.890 1.00 96.62 82 GLN A N 1
ATOM 625 C CA . GLN A 1 82 ? 0.813 -0.580 5.860 1.00 96.62 82 GLN A CA 1
ATOM 626 C C . GLN A 1 82 ? 1.155 -1.957 6.465 1.00 96.62 82 GLN A C 1
ATOM 628 O O . GLN A 1 82 ? 0.675 -2.984 5.986 1.00 96.62 82 GLN A O 1
ATOM 633 N N . ARG A 1 83 ? 1.901 -1.974 7.580 1.00 96.12 83 ARG A N 1
ATOM 634 C CA . ARG A 1 83 ? 2.255 -3.177 8.363 1.00 96.12 83 ARG A CA 1
ATOM 635 C C . ARG A 1 83 ? 1.080 -3.896 9.032 1.00 96.12 83 ARG A C 1
ATOM 637 O O . ARG A 1 83 ? 1.238 -5.025 9.481 1.00 96.12 83 ARG A O 1
ATOM 644 N N . GLU A 1 84 ? -0.078 -3.251 9.155 1.00 95.69 84 GLU A N 1
ATOM 645 C CA . GLU A 1 84 ? -1.288 -3.892 9.686 1.00 95.69 84 GLU A CA 1
ATOM 646 C C . GLU A 1 84 ? -1.885 -4.860 8.650 1.00 95.69 84 GLU A C 1
ATOM 648 O O . GLU A 1 84 ? -2.468 -5.895 8.994 1.00 95.69 84 GLU A O 1
ATOM 653 N N . LEU A 1 85 ? -1.686 -4.554 7.365 1.00 97.12 85 LEU A N 1
ATOM 654 C CA . LEU A 1 85 ? -2.196 -5.335 6.247 1.00 97.12 85 LEU A CA 1
ATOM 655 C C . LEU A 1 85 ? -1.137 -6.257 5.638 1.00 97.12 85 LEU A C 1
ATOM 657 O O . LEU A 1 85 ? -1.421 -7.438 5.451 1.00 97.12 85 LEU A O 1
ATOM 661 N N . VAL A 1 86 ? 0.053 -5.737 5.330 1.00 98.06 86 VAL A N 1
ATOM 662 C CA . VAL A 1 86 ? 1.107 -6.481 4.627 1.00 98.06 86 VAL A CA 1
ATOM 663 C C . VAL A 1 86 ? 2.061 -7.123 5.627 1.00 98.06 86 VAL A C 1
ATOM 665 O O . VAL A 1 86 ? 2.685 -6.438 6.436 1.00 98.06 86 VAL A O 1
ATOM 668 N N . THR A 1 87 ? 2.187 -8.443 5.536 1.00 97.94 87 THR A N 1
ATOM 669 C CA . THR A 1 87 ? 3.117 -9.264 6.316 1.00 97.94 87 THR A CA 1
ATOM 670 C C . THR A 1 87 ? 4.167 -9.890 5.388 1.00 97.94 87 THR A C 1
ATOM 672 O O . THR A 1 87 ? 3.952 -9.911 4.171 1.00 97.94 87 THR A O 1
ATOM 675 N N . PRO A 1 88 ? 5.294 -10.411 5.914 1.00 97.81 88 PRO A N 1
ATOM 676 C CA . PRO A 1 88 ? 6.332 -11.043 5.092 1.00 97.81 88 PRO A CA 1
ATOM 677 C C . PRO A 1 88 ? 5.830 -12.208 4.229 1.00 97.81 88 PRO A C 1
ATOM 679 O O . PRO A 1 88 ? 6.430 -12.522 3.208 1.00 97.81 88 PRO A O 1
ATOM 682 N N . GLU A 1 89 ? 4.725 -12.846 4.619 1.00 98.12 89 GLU A N 1
ATOM 683 C CA . GLU A 1 89 ? 4.121 -13.954 3.880 1.00 98.12 89 GLU A CA 1
ATOM 684 C C . GLU A 1 89 ? 3.324 -13.487 2.660 1.00 98.12 89 GLU A C 1
ATOM 686 O O . GLU A 1 89 ? 3.105 -14.285 1.757 1.00 98.12 89 GLU A O 1
ATOM 691 N N . CYS A 1 90 ? 2.863 -12.231 2.617 1.00 98.00 90 CYS A N 1
ATOM 692 C CA . CYS A 1 90 ? 1.966 -11.750 1.562 1.00 98.00 90 CYS A CA 1
ATOM 693 C C . CYS A 1 90 ? 2.458 -10.528 0.785 1.00 98.00 90 CYS A C 1
ATOM 695 O O . CYS A 1 90 ? 1.815 -10.131 -0.185 1.00 98.00 90 CYS A O 1
ATOM 697 N N . GLY A 1 91 ? 3.582 -9.933 1.173 1.00 98.25 91 GLY A N 1
ATOM 698 C CA . GLY A 1 91 ? 4.189 -8.816 0.461 1.00 98.25 91 GLY A CA 1
ATOM 699 C C . GLY A 1 91 ? 5.532 -8.418 1.051 1.00 98.25 91 GLY A C 1
ATOM 700 O O . GLY A 1 91 ? 6.061 -9.071 1.948 1.00 98.25 91 GLY A O 1
ATOM 701 N N . VAL A 1 92 ? 6.091 -7.331 0.532 1.00 98.56 92 VAL A N 1
ATOM 702 C CA . VAL A 1 92 ? 7.375 -6.792 0.980 1.00 98.56 92 VAL A CA 1
ATOM 703 C C . VAL A 1 92 ? 7.179 -5.348 1.416 1.00 98.56 92 VAL A C 1
ATOM 705 O O . VAL A 1 92 ? 6.699 -4.518 0.644 1.00 98.56 92 VAL A O 1
ATOM 708 N N . LEU A 1 93 ? 7.567 -5.046 2.655 1.00 98.38 93 LEU A N 1
ATOM 709 C CA . LEU A 1 93 ? 7.601 -3.684 3.175 1.00 98.38 93 LEU A CA 1
ATOM 710 C C . LEU A 1 93 ? 9.046 -3.216 3.326 1.00 98.38 93 LEU A C 1
ATOM 712 O O . LEU A 1 93 ? 9.849 -3.873 3.987 1.00 98.38 93 LEU A O 1
ATOM 716 N N . ILE A 1 94 ? 9.368 -2.077 2.717 1.00 97.56 94 ILE A N 1
ATOM 717 C CA . ILE A 1 94 ? 10.716 -1.506 2.710 1.00 97.56 94 ILE A CA 1
ATOM 718 C C . ILE A 1 94 ? 10.752 -0.286 3.634 1.00 97.56 94 ILE A C 1
ATOM 720 O O . ILE A 1 94 ? 10.044 0.692 3.384 1.00 97.56 94 ILE A O 1
ATOM 724 N N . PRO A 1 95 ? 11.555 -0.306 4.711 1.00 93.69 95 PRO A N 1
ATOM 725 C CA . PRO A 1 95 ? 11.650 0.821 5.625 1.00 93.69 95 PRO A CA 1
ATOM 726 C C . PRO A 1 95 ? 12.394 2.008 4.996 1.00 93.69 95 PRO A C 1
ATOM 728 O O . PRO A 1 95 ? 13.348 1.807 4.240 1.00 93.69 95 PRO A O 1
ATOM 731 N N . PRO A 1 96 ? 12.034 3.257 5.357 1.00 88.25 96 PRO A N 1
ATOM 732 C CA . PRO A 1 96 ? 12.754 4.439 4.899 1.00 88.25 96 PRO A CA 1
ATOM 733 C C . PRO A 1 96 ? 14.241 4.374 5.271 1.00 88.25 96 PRO A C 1
ATOM 735 O O . PRO A 1 96 ? 14.600 4.355 6.451 1.00 88.25 96 PRO A O 1
ATOM 738 N N . ALA A 1 97 ? 15.117 4.382 4.267 1.00 87.81 97 ALA A N 1
ATOM 739 C CA . ALA A 1 97 ? 16.560 4.247 4.451 1.00 87.81 97 ALA A CA 1
ATOM 740 C C . ALA A 1 97 ? 17.350 4.975 3.345 1.00 87.81 97 ALA A C 1
ATOM 742 O O . ALA A 1 97 ? 16.825 5.216 2.260 1.00 87.81 97 ALA A O 1
ATOM 743 N N . PRO A 1 98 ? 18.634 5.321 3.555 1.00 84.31 98 PRO A N 1
ATOM 744 C CA . PRO A 1 98 ? 19.461 5.925 2.503 1.00 84.31 98 PRO A CA 1
ATOM 745 C C . PRO A 1 98 ? 19.603 5.059 1.240 1.00 84.31 98 PRO A C 1
ATOM 747 O O . PRO A 1 98 ? 19.771 5.591 0.147 1.00 84.31 98 PRO A O 1
ATOM 750 N N . ASN A 1 99 ? 19.526 3.734 1.384 1.00 89.19 99 ASN A N 1
ATOM 751 C CA . ASN A 1 99 ? 19.617 2.750 0.304 1.00 89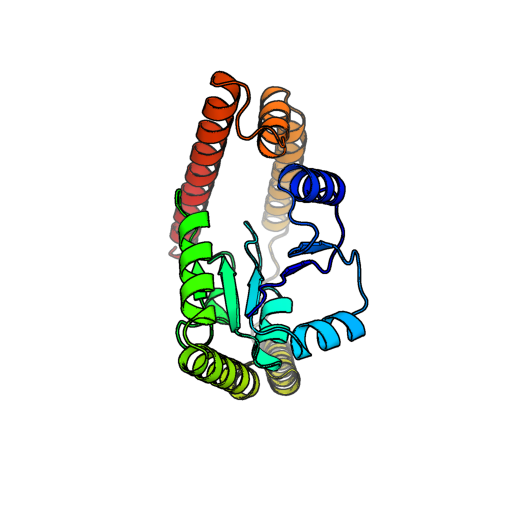.19 99 ASN A CA 1
ATOM 752 C C . ASN A 1 99 ? 18.242 2.211 -0.141 1.00 89.19 99 ASN A C 1
ATOM 754 O O . ASN A 1 99 ? 18.177 1.152 -0.758 1.00 89.19 99 ASN A O 1
ATOM 758 N N . GLU A 1 100 ? 17.149 2.914 0.163 1.00 88.94 100 GLU A N 1
ATOM 759 C CA . GLU A 1 100 ? 15.774 2.466 -0.097 1.00 88.94 100 GLU A CA 1
ATOM 760 C C . GLU A 1 100 ? 15.542 2.053 -1.565 1.00 88.94 100 GLU A C 1
ATOM 762 O O . GLU A 1 100 ? 14.966 1.004 -1.836 1.00 88.94 100 GLU A O 1
ATOM 767 N N . THR A 1 101 ? 16.058 2.819 -2.535 1.00 92.56 101 THR A N 1
ATOM 768 C CA . THR A 1 101 ? 15.945 2.466 -3.964 1.00 92.56 101 THR A CA 1
ATOM 769 C C . THR A 1 101 ? 16.588 1.117 -4.295 1.00 92.56 101 THR A C 1
ATOM 771 O O . THR A 1 101 ? 16.033 0.379 -5.103 1.00 92.56 101 THR A O 1
ATOM 774 N N . ALA A 1 102 ? 17.726 0.779 -3.679 1.00 95.12 102 ALA A N 1
ATOM 775 C CA . ALA A 1 102 ? 18.367 -0.519 -3.891 1.00 95.12 102 ALA A CA 1
ATOM 776 C C . ALA A 1 102 ? 17.496 -1.653 -3.335 1.00 95.12 102 ALA A C 1
ATOM 778 O O . ALA A 1 102 ? 17.277 -2.639 -4.025 1.00 95.12 102 ALA A O 1
ATOM 779 N N . GLN A 1 103 ? 16.896 -1.453 -2.159 1.00 96.81 103 GLN A N 1
ATOM 780 C CA . GLN A 1 103 ? 15.990 -2.435 -1.558 1.00 96.81 103 GLN A CA 1
ATOM 781 C C . GLN A 1 103 ? 14.750 -2.697 -2.431 1.00 96.81 103 GLN A C 1
ATOM 783 O O . GLN A 1 103 ? 14.354 -3.849 -2.593 1.00 96.81 103 GLN A O 1
ATOM 788 N N . TYR A 1 104 ? 14.166 -1.661 -3.053 1.00 97.75 104 TYR A N 1
ATOM 789 C CA . TYR A 1 104 ? 13.065 -1.851 -4.013 1.00 97.75 104 TYR A CA 1
ATOM 790 C C . TYR A 1 104 ? 13.499 -2.667 -5.230 1.00 97.75 104 TYR A C 1
ATOM 792 O O . TYR A 1 104 ? 12.757 -3.539 -5.679 1.00 97.75 104 TYR A O 1
ATOM 800 N N . ILE A 1 105 ? 14.689 -2.386 -5.767 1.00 96.81 105 ILE A N 1
ATOM 801 C CA . ILE A 1 105 ? 15.239 -3.113 -6.914 1.00 96.81 105 ILE A CA 1
ATOM 802 C C . ILE A 1 105 ? 15.469 -4.581 -6.552 1.00 96.81 105 ILE A C 1
ATOM 804 O O . ILE A 1 105 ? 15.061 -5.451 -7.318 1.00 96.81 105 ILE A O 1
ATOM 808 N N . ASP A 1 106 ? 16.060 -4.859 -5.391 1.00 97.62 106 ASP A N 1
ATOM 809 C CA . ASP A 1 106 ? 16.341 -6.221 -4.934 1.00 97.62 106 ASP A CA 1
ATOM 810 C C . ASP A 1 106 ? 15.048 -7.021 -4.737 1.00 97.62 106 ASP A C 1
ATOM 812 O O . ASP A 1 106 ? 14.935 -8.138 -5.243 1.00 97.62 106 ASP A O 1
ATOM 816 N N . ALA A 1 107 ? 14.039 -6.424 -4.092 1.00 97.62 107 ALA A N 1
ATOM 817 C CA . ALA A 1 107 ? 12.733 -7.050 -3.893 1.00 97.62 107 ALA A CA 1
ATOM 818 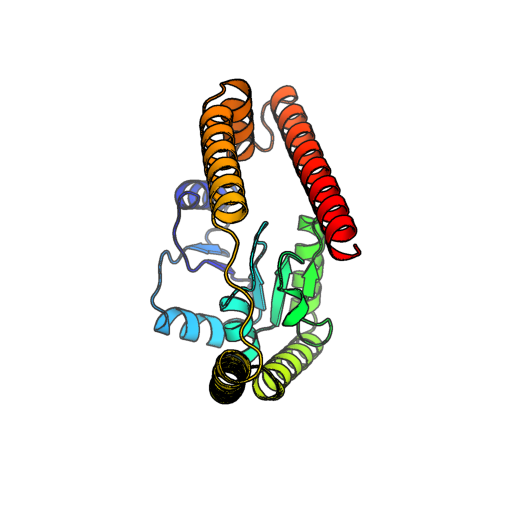C C . ALA A 1 107 ? 12.023 -7.352 -5.225 1.00 97.62 107 ALA A C 1
ATOM 820 O O . ALA A 1 107 ? 11.533 -8.465 -5.431 1.00 97.62 107 ALA A O 1
ATOM 821 N N . LEU A 1 108 ? 12.009 -6.389 -6.157 1.00 96.81 108 LEU A N 1
ATOM 822 C CA . LEU A 1 108 ? 11.464 -6.585 -7.506 1.00 96.81 108 LEU A CA 1
ATOM 823 C C . LEU A 1 108 ? 12.212 -7.704 -8.240 1.00 96.81 108 LEU A C 1
ATOM 825 O O . LEU A 1 108 ? 11.592 -8.612 -8.786 1.00 96.81 108 LEU A O 1
ATOM 829 N N . ALA A 1 109 ? 13.545 -7.664 -8.239 1.00 96.00 109 ALA A N 1
ATOM 830 C CA . ALA A 1 109 ? 14.377 -8.630 -8.944 1.00 96.00 109 ALA A CA 1
ATOM 831 C C . ALA A 1 109 ? 14.267 -10.043 -8.359 1.00 96.00 109 ALA A C 1
ATOM 833 O O . ALA A 1 109 ? 14.378 -11.017 -9.103 1.00 96.00 109 ALA A O 1
ATOM 834 N N . GLN A 1 110 ? 14.084 -10.179 -7.045 1.00 96.19 110 GLN A N 1
ATOM 835 C CA . GLN A 1 110 ? 13.838 -11.465 -6.401 1.00 96.19 110 GLN A CA 1
ATOM 836 C C . GLN A 1 110 ? 12.489 -12.042 -6.843 1.00 96.19 110 GLN A C 1
ATOM 838 O O . GLN A 1 110 ? 12.446 -13.145 -7.383 1.00 96.19 110 GLN A O 1
ATOM 843 N N . LEU A 1 111 ? 11.405 -11.276 -6.694 1.00 96.56 111 LEU A N 1
ATOM 844 C CA . LEU A 1 111 ? 10.052 -11.756 -6.988 1.00 96.56 111 LEU A CA 1
ATOM 845 C C . LEU A 1 111 ? 9.788 -11.978 -8.482 1.00 96.56 111 LEU A C 1
ATOM 847 O O . LEU A 1 111 ? 8.957 -12.811 -8.839 1.00 96.56 111 LEU A O 1
ATOM 851 N N . LEU A 1 112 ? 10.484 -11.259 -9.367 1.00 94.38 112 LEU A N 1
ATOM 852 C CA . LEU A 1 112 ? 10.423 -11.505 -10.810 1.00 94.38 112 LEU A CA 1
ATOM 853 C C . LEU A 1 112 ? 11.173 -12.784 -11.212 1.00 94.38 112 LEU A C 1
ATOM 855 O O . LEU A 1 112 ? 10.747 -13.455 -12.146 1.00 94.38 112 LEU A O 1
ATOM 859 N N . ARG A 1 113 ? 12.260 -13.141 -10.510 1.00 95.81 113 ARG A N 1
ATOM 860 C CA . ARG A 1 113 ? 13.050 -14.356 -10.792 1.00 95.81 113 ARG A CA 1
ATOM 861 C C . ARG A 1 113 ? 12.453 -15.633 -10.210 1.00 95.81 113 ARG A C 1
ATOM 863 O O . ARG A 1 113 ? 12.767 -16.703 -10.721 1.00 95.81 113 ARG A O 1
ATOM 870 N N . ASP A 1 114 ? 11.611 -15.528 -9.184 1.00 96.88 114 ASP A N 1
ATOM 871 C CA . ASP A 1 114 ? 10.967 -16.674 -8.539 1.00 96.88 114 ASP A CA 1
ATOM 872 C C . ASP A 1 114 ? 9.426 -16.586 -8.618 1.00 96.88 114 ASP A C 1
ATOM 874 O O . ASP A 1 114 ? 8.763 -16.088 -7.698 1.00 96.88 114 ASP A O 1
ATOM 878 N N . PRO A 1 115 ? 8.820 -17.069 -9.723 1.00 95.94 115 PRO A N 1
ATOM 879 C CA . PRO A 1 115 ? 7.367 -17.107 -9.873 1.00 95.94 115 PRO A CA 1
ATOM 880 C C . PRO A 1 115 ? 6.663 -17.984 -8.833 1.00 95.94 115 PRO A C 1
ATOM 882 O O . PRO A 1 115 ? 5.516 -17.701 -8.490 1.00 95.94 115 PRO A O 1
ATOM 885 N N . ALA A 1 116 ? 7.323 -19.028 -8.320 1.00 97.88 116 ALA A N 1
ATOM 886 C CA . ALA A 1 116 ? 6.736 -19.920 -7.324 1.00 97.88 116 ALA A CA 1
ATOM 887 C C . ALA A 1 116 ? 6.603 -19.205 -5.974 1.00 97.88 116 ALA A C 1
ATOM 889 O O . ALA A 1 116 ? 5.517 -19.201 -5.388 1.00 97.88 116 ALA A O 1
ATOM 890 N N . GLN A 1 117 ? 7.664 -18.521 -5.532 1.00 97.56 117 GLN A N 1
ATOM 891 C CA . GLN A 1 117 ? 7.620 -17.662 -4.350 1.00 97.56 117 GLN A CA 1
ATOM 892 C C . GLN A 1 117 ? 6.562 -16.563 -4.513 1.00 97.56 117 GLN A C 1
ATOM 894 O O . GLN A 1 117 ? 5.732 -16.369 -3.622 1.00 97.56 117 GLN A O 1
ATOM 899 N N . ARG A 1 118 ? 6.543 -15.874 -5.663 1.00 97.88 118 ARG A N 1
ATOM 900 C CA . ARG A 1 118 ? 5.556 -14.821 -5.952 1.00 97.88 118 ARG A CA 1
ATOM 901 C C . ARG A 1 118 ? 4.121 -15.346 -5.862 1.00 97.88 118 ARG A C 1
ATOM 903 O O . ARG A 1 118 ? 3.284 -14.718 -5.218 1.00 97.88 118 ARG A O 1
ATOM 910 N N . MET A 1 119 ? 3.840 -16.508 -6.452 1.00 98.06 119 MET A N 1
ATOM 911 C CA . MET A 1 119 ? 2.511 -17.124 -6.427 1.00 98.06 119 MET A CA 1
ATOM 912 C C . MET A 1 119 ? 2.088 -17.530 -5.008 1.00 98.06 119 MET A C 1
ATOM 914 O O . MET A 1 119 ? 0.947 -17.284 -4.615 1.00 98.06 119 MET A O 1
ATOM 918 N N . ALA A 1 120 ? 3.001 -18.102 -4.218 1.00 98.44 120 ALA A N 1
ATOM 919 C CA . ALA A 1 120 ? 2.733 -18.448 -2.824 1.00 98.44 120 ALA A CA 1
ATOM 920 C C . ALA A 1 120 ? 2.375 -17.203 -1.992 1.00 98.44 120 ALA A C 1
ATOM 922 O O . ALA A 1 120 ? 1.372 -17.205 -1.274 1.00 98.44 120 ALA A O 1
ATOM 923 N N . MET A 1 121 ? 3.126 -16.107 -2.157 1.00 98.62 121 MET A N 1
ATOM 924 C CA . MET A 1 121 ? 2.836 -14.840 -1.475 1.00 98.62 121 MET A CA 1
ATOM 925 C C . MET A 1 121 ? 1.495 -14.237 -1.909 1.00 98.62 121 MET A C 1
ATOM 927 O O . MET A 1 121 ? 0.714 -13.772 -1.079 1.00 98.62 121 MET A O 1
ATOM 931 N N . ALA A 1 122 ? 1.184 -14.291 -3.203 1.00 98.50 122 ALA A N 1
ATOM 932 C CA . ALA A 1 122 ? -0.084 -13.824 -3.754 1.00 98.50 122 ALA A CA 1
ATOM 933 C C . ALA A 1 122 ? -1.294 -14.590 -3.185 1.00 98.50 122 ALA A C 1
ATOM 935 O O . ALA A 1 122 ? -2.316 -13.991 -2.833 1.00 98.50 122 ALA A O 1
ATOM 936 N N . GLN A 1 123 ? -1.180 -15.913 -3.048 1.00 98.56 123 GLN A N 1
ATOM 937 C CA . GLN A 1 123 ? -2.209 -16.748 -2.424 1.00 98.56 123 GLN A CA 1
ATOM 938 C C . GLN A 1 123 ? -2.369 -16.439 -0.932 1.00 98.56 123 GLN A C 1
ATOM 940 O O . GLN A 1 123 ? -3.500 -16.272 -0.468 1.00 98.56 123 GLN A O 1
ATOM 945 N N . ALA A 1 124 ? -1.262 -16.285 -0.198 1.00 98.62 124 ALA A N 1
ATOM 946 C CA . ALA A 1 124 ? -1.284 -15.880 1.207 1.00 98.62 124 ALA A CA 1
ATOM 947 C C . ALA A 1 124 ? -1.948 -14.504 1.394 1.00 98.62 124 ALA A C 1
ATOM 949 O O . ALA A 1 124 ? -2.764 -14.319 2.300 1.00 98.62 124 ALA A O 1
ATOM 950 N N . GLY A 1 125 ? -1.677 -13.559 0.489 1.00 98.31 125 GLY A N 1
ATOM 951 C CA . GLY A 1 125 ? -2.317 -12.246 0.454 1.00 98.31 125 GLY A CA 1
ATOM 952 C C . GLY A 1 125 ? -3.829 -12.317 0.313 1.00 98.31 125 GLY A C 1
ATOM 953 O O . GLY A 1 125 ? -4.555 -11.751 1.135 1.00 98.31 125 GLY A O 1
ATOM 954 N N . ARG A 1 126 ? -4.322 -13.075 -0.669 1.00 98.31 126 ARG A N 1
ATOM 955 C CA . ARG A 1 126 ? -5.767 -13.259 -0.852 1.00 98.31 126 ARG A CA 1
ATOM 956 C C . ARG A 1 126 ? -6.410 -13.975 0.331 1.00 98.31 126 ARG A C 1
ATOM 958 O O . ARG A 1 126 ? -7.473 -13.548 0.781 1.00 98.31 126 ARG A O 1
ATOM 965 N N . ALA A 1 127 ? -5.778 -15.023 0.857 1.00 98.31 127 ALA A N 1
ATOM 966 C CA . ALA A 1 127 ? -6.275 -15.741 2.029 1.00 98.31 127 ALA A CA 1
ATOM 967 C C . ALA A 1 127 ? -6.417 -14.804 3.239 1.00 98.31 127 ALA A C 1
ATOM 969 O O . ALA A 1 127 ? -7.455 -14.796 3.900 1.00 98.31 127 ALA A O 1
ATOM 970 N N . ARG A 1 128 ? -5.425 -13.935 3.470 1.00 97.50 128 ARG A N 1
ATOM 971 C CA . ARG A 1 128 ? -5.466 -12.918 4.527 1.00 97.50 128 ARG A CA 1
ATOM 972 C C . ARG A 1 128 ? -6.616 -11.926 4.341 1.00 97.50 128 ARG A C 1
ATOM 974 O O . ARG A 1 128 ? -7.307 -11.615 5.313 1.00 97.50 128 ARG A O 1
ATOM 981 N N . ILE A 1 129 ? -6.847 -11.444 3.116 1.00 97.88 129 ILE A N 1
ATOM 982 C CA . ILE A 1 129 ? -7.980 -10.554 2.814 1.00 97.88 129 ILE A CA 1
ATOM 983 C C . ILE A 1 129 ? -9.309 -11.238 3.136 1.00 97.88 129 ILE A C 1
ATOM 985 O O . ILE A 1 129 ? -10.137 -10.658 3.838 1.00 97.88 129 ILE A O 1
ATOM 989 N N . LEU A 1 130 ? -9.497 -12.476 2.673 1.00 97.38 130 LEU A N 1
ATOM 990 C CA . LEU A 1 130 ? -10.728 -13.235 2.897 1.00 97.38 130 LEU A CA 1
ATOM 991 C C . LEU A 1 130 ? -10.966 -13.549 4.382 1.00 97.38 130 LEU A C 1
ATOM 993 O O . LEU A 1 130 ? -12.109 -13.532 4.829 1.00 97.38 130 LEU A O 1
ATOM 997 N N . ALA A 1 131 ? -9.901 -13.785 5.150 1.00 95.31 131 ALA A N 1
ATOM 998 C CA . ALA A 1 131 ? -9.999 -14.093 6.573 1.00 95.31 131 ALA A CA 1
ATOM 999 C C . ALA A 1 131 ? -10.307 -12.863 7.445 1.00 95.31 131 ALA A C 1
ATOM 1001 O O . ALA A 1 131 ? -11.061 -12.964 8.412 1.00 95.31 131 ALA A O 1
ATOM 1002 N N . HIS A 1 132 ? -9.729 -11.696 7.135 1.00 92.31 132 HIS A N 1
ATOM 1003 C CA . HIS A 1 132 ? -9.723 -10.569 8.080 1.00 92.31 132 HIS A CA 1
ATOM 1004 C C . HIS A 1 132 ? -10.329 -9.272 7.545 1.00 92.31 132 HIS A C 1
ATOM 1006 O O . HIS A 1 132 ? -10.816 -8.458 8.337 1.00 92.31 132 HIS A O 1
ATOM 1012 N N . PHE A 1 133 ? -10.320 -9.067 6.230 1.00 94.69 133 PHE A N 1
ATOM 1013 C CA . PHE A 1 133 ? -10.527 -7.756 5.611 1.00 94.69 133 PHE A CA 1
ATOM 1014 C C . PHE A 1 133 ? -11.627 -7.745 4.549 1.00 94.69 133 PHE A C 1
ATOM 1016 O O . PHE A 1 133 ? -11.677 -6.848 3.711 1.00 94.69 133 PHE A O 1
ATOM 1023 N N . THR A 1 134 ? -12.535 -8.721 4.574 1.00 94.56 134 THR A N 1
ATOM 1024 C CA . THR A 1 134 ? -13.725 -8.651 3.725 1.00 94.56 134 THR A CA 1
ATOM 1025 C C . THR A 1 134 ? -14.581 -7.462 4.138 1.00 94.56 134 THR A C 1
ATOM 1027 O O . THR A 1 134 ? -14.731 -7.155 5.325 1.00 94.56 134 THR A O 1
ATOM 1030 N N . GLN A 1 135 ? -15.188 -6.804 3.150 1.00 92.00 135 GLN A N 1
ATOM 1031 C CA . GLN A 1 135 ? -16.078 -5.673 3.396 1.00 92.00 135 GLN A CA 1
ATOM 1032 C C . GLN A 1 135 ? -17.206 -6.056 4.365 1.00 92.00 135 GLN A C 1
ATOM 1034 O O . GLN A 1 135 ? -17.511 -5.298 5.280 1.00 92.00 135 GLN A O 1
ATOM 1039 N N . GLN A 1 136 ? -17.774 -7.257 4.221 1.00 93.75 136 GLN A N 1
ATOM 1040 C CA . GLN A 1 136 ? -18.815 -7.767 5.112 1.00 93.75 136 GLN A CA 1
ATOM 1041 C C . GLN A 1 136 ? -18.330 -7.896 6.565 1.00 93.75 136 GLN A C 1
ATOM 1043 O O . GLN A 1 136 ? -19.006 -7.413 7.472 1.00 93.75 136 GLN A O 1
ATOM 1048 N N . ALA A 1 137 ? -17.154 -8.491 6.803 1.00 91.56 137 ALA A N 1
ATOM 1049 C CA . ALA A 1 137 ? -16.610 -8.619 8.155 1.00 91.56 137 ALA A CA 1
ATOM 1050 C C . ALA A 1 137 ? -16.262 -7.252 8.763 1.00 91.56 137 ALA A C 1
ATOM 1052 O O . ALA A 1 137 ? -16.515 -7.012 9.943 1.00 91.56 137 ALA A O 1
ATOM 1053 N N . MET A 1 138 ? -15.709 -6.337 7.961 1.00 92.38 138 MET A N 1
ATOM 1054 C CA . MET A 1 138 ? -15.407 -4.976 8.405 1.00 92.38 138 MET A CA 1
ATOM 1055 C C . MET A 1 138 ? -16.669 -4.202 8.789 1.00 92.38 138 MET A C 1
ATOM 1057 O O . MET A 1 138 ? -16.687 -3.573 9.845 1.00 92.38 138 MET A O 1
ATOM 1061 N N . LEU A 1 139 ? -17.725 -4.279 7.972 1.00 95.19 139 LEU A N 1
ATOM 1062 C CA . LEU A 1 139 ? -19.012 -3.646 8.262 1.00 95.19 139 LEU A CA 1
ATOM 1063 C C . LEU A 1 139 ? -19.641 -4.217 9.534 1.00 95.19 139 LEU A C 1
ATOM 1065 O O . LEU A 1 139 ? -20.050 -3.441 10.392 1.00 95.19 139 LEU A O 1
ATOM 1069 N N . GLY A 1 140 ? -19.642 -5.543 9.698 1.00 95.31 140 GLY A N 1
ATOM 1070 C CA . GLY A 1 140 ? -20.170 -6.184 10.905 1.00 95.31 140 GLY A CA 1
ATOM 1071 C C . GLY A 1 140 ? -19.442 -5.736 12.176 1.00 95.31 140 GLY A C 1
ATOM 1072 O O . GLY A 1 140 ? -20.082 -5.388 13.166 1.00 95.31 140 GLY A O 1
ATOM 1073 N N . ARG A 1 141 ? -18.103 -5.652 12.140 1.00 94.00 141 ARG A N 1
ATOM 1074 C CA . ARG A 1 141 ? -17.315 -5.122 13.268 1.00 94.00 141 ARG A CA 1
ATOM 1075 C C . ARG A 1 141 ? -17.621 -3.652 13.550 1.00 94.00 141 ARG A C 1
ATOM 1077 O O . ARG A 1 141 ? -17.743 -3.275 14.708 1.00 94.00 141 ARG A O 1
ATOM 1084 N N . MET A 1 142 ? -17.763 -2.830 12.511 1.00 96.62 142 MET A N 1
ATOM 1085 C CA . MET A 1 142 ? -18.093 -1.411 12.672 1.00 96.62 142 MET A CA 1
ATOM 1086 C C . MET A 1 142 ? -19.479 -1.224 13.304 1.00 96.62 142 MET A C 1
ATOM 1088 O O . MET A 1 142 ? -19.638 -0.420 14.216 1.00 96.62 142 MET A O 1
ATOM 1092 N N . GLN A 1 143 ? -20.471 -1.998 12.857 1.00 97.19 143 GLN A N 1
ATOM 1093 C CA . GLN A 1 143 ? -21.820 -1.984 13.424 1.00 97.19 143 GLN A CA 1
ATOM 1094 C C . GLN A 1 143 ? -21.822 -2.399 14.897 1.00 97.19 143 GLN A C 1
ATOM 1096 O O . GLN A 1 143 ? -22.458 -1.731 15.708 1.00 97.19 143 GLN A O 1
ATOM 1101 N N . ALA A 1 144 ? -21.076 -3.450 15.253 1.00 97.25 144 ALA A N 1
ATOM 1102 C CA . ALA A 1 144 ? -20.929 -3.878 16.641 1.00 97.25 144 ALA A CA 1
ATOM 1103 C C . ALA A 1 144 ? -20.309 -2.778 17.520 1.00 97.25 144 ALA A C 1
ATOM 1105 O O . ALA A 1 144 ? -20.836 -2.491 18.590 1.00 97.25 144 ALA A O 1
ATOM 1106 N N . LEU A 1 145 ? -19.256 -2.109 17.038 1.00 97.25 145 LEU A N 1
ATOM 1107 C CA . LEU A 1 145 ? -18.625 -0.998 17.757 1.00 97.25 145 LEU A CA 1
ATOM 1108 C C . LEU A 1 145 ? -19.567 0.198 17.936 1.00 97.25 145 LEU A C 1
ATOM 1110 O O . LEU A 1 145 ? -19.544 0.840 18.981 1.00 97.25 145 LEU A O 1
ATOM 1114 N N . PHE A 1 146 ? -20.404 0.511 16.944 1.00 97.38 146 PHE A N 1
ATOM 1115 C CA . PHE A 1 146 ? -21.400 1.574 17.094 1.00 97.38 146 PHE A CA 1
ATOM 1116 C C . PHE A 1 146 ? -22.509 1.206 18.078 1.00 97.38 146 PHE A C 1
ATOM 1118 O O . PHE A 1 146 ? -22.913 2.059 18.862 1.00 97.38 146 PHE A O 1
ATOM 1125 N N . ALA A 1 147 ? -22.962 -0.048 18.082 1.00 96.94 147 ALA A N 1
ATOM 1126 C CA . ALA A 1 147 ? -23.930 -0.521 19.068 1.00 96.94 147 ALA A CA 1
ATOM 1127 C C . ALA A 1 147 ? -23.351 -0.479 20.493 1.00 96.94 147 ALA A C 1
ATOM 1129 O O . ALA A 1 147 ? -24.015 -0.017 21.417 1.00 96.94 147 ALA A O 1
ATOM 1130 N N . GLU A 1 148 ? -22.096 -0.898 20.667 1.00 96.38 148 GLU A N 1
ATOM 1131 C CA . GLU A 1 148 ? -21.381 -0.791 21.942 1.00 96.38 148 GLU A CA 1
ATOM 1132 C C . GLU A 1 148 ? -21.224 0.673 22.375 1.00 96.38 148 GLU A C 1
ATOM 1134 O O . GLU A 1 148 ? -21.477 1.012 23.528 1.00 96.38 148 GLU A O 1
ATOM 1139 N N . ALA A 1 149 ? -20.848 1.562 21.452 1.00 95.12 149 ALA A N 1
ATOM 1140 C CA . ALA A 1 149 ? -20.709 2.984 21.742 1.00 95.12 149 ALA A CA 1
ATOM 1141 C C . ALA A 1 149 ? -22.035 3.624 22.187 1.00 95.12 149 ALA A C 1
ATOM 1143 O O . ALA A 1 149 ? -22.024 4.445 23.104 1.00 95.12 149 ALA A O 1
ATOM 1144 N N . ASP A 1 150 ? -23.160 3.240 21.579 1.00 96.12 150 ASP A N 1
ATOM 1145 C CA . ASP A 1 150 ? -24.495 3.699 21.981 1.00 96.12 150 ASP A CA 1
ATOM 1146 C C . ASP A 1 150 ? -24.870 3.194 23.383 1.00 96.12 150 ASP A C 1
ATOM 1148 O O . ASP A 1 150 ? -25.298 3.974 24.235 1.00 96.12 150 ASP A O 1
ATOM 1152 N N . GLN A 1 151 ? -24.603 1.917 23.679 1.00 96.19 151 GLN A N 1
ATOM 1153 C CA . GLN A 1 151 ? -24.796 1.365 25.023 1.00 96.19 151 GLN A CA 1
ATOM 1154 C C . GLN A 1 151 ? -23.953 2.109 26.064 1.00 96.19 151 GLN A C 1
ATOM 1156 O O . GLN A 1 151 ? -24.484 2.561 27.077 1.00 96.19 151 GLN A O 1
ATOM 1161 N N . LEU A 1 152 ? -22.658 2.300 25.797 1.00 94.69 152 LEU A N 1
ATOM 1162 C CA . LEU A 1 152 ? -21.754 3.024 26.692 1.00 94.69 152 LEU A CA 1
ATOM 1163 C C . LEU A 1 152 ? -22.182 4.479 26.892 1.00 94.69 152 LEU A C 1
ATOM 1165 O O . LEU A 1 152 ? -22.039 5.005 27.994 1.00 94.69 152 LEU A O 1
ATOM 1169 N N . ALA A 1 153 ? -22.725 5.131 25.864 1.00 92.25 153 ALA A N 1
ATOM 1170 C CA . ALA A 1 153 ? -23.254 6.484 25.987 1.00 92.25 153 ALA A CA 1
ATOM 1171 C C . ALA A 1 153 ? -24.458 6.559 26.943 1.00 92.25 153 ALA A C 1
ATOM 1173 O O . ALA A 1 153 ? -24.639 7.579 27.603 1.00 92.25 153 ALA A O 1
ATOM 1174 N N . GLN A 1 154 ? -25.249 5.490 27.051 1.00 94.06 154 GLN A N 1
ATOM 1175 C CA . GLN A 1 154 ? -26.415 5.420 27.935 1.00 94.06 154 GLN A CA 1
ATOM 1176 C C . GLN A 1 154 ? -26.044 4.973 29.357 1.00 94.06 154 GLN A C 1
ATOM 1178 O O . GLN A 1 154 ? -26.540 5.541 30.328 1.00 94.06 154 GLN A O 1
ATOM 1183 N N . THR A 1 155 ? -25.168 3.973 29.500 1.00 96.25 155 THR A N 1
ATOM 1184 C CA . THR A 1 155 ? -24.830 3.380 30.807 1.00 96.25 155 THR A CA 1
ATOM 1185 C C . THR A 1 155 ? -23.702 4.105 31.524 1.00 96.25 155 THR A C 1
ATOM 1187 O O . THR A 1 155 ? -23.683 4.174 32.751 1.00 96.25 155 THR A O 1
ATOM 1190 N N . THR A 1 156 ? -22.737 4.619 30.763 1.00 93.94 156 THR A N 1
ATOM 1191 C CA . THR A 1 156 ? -21.482 5.159 31.292 1.00 93.94 156 THR A CA 1
ATOM 1192 C C . THR A 1 156 ? -21.055 6.392 30.488 1.00 93.94 156 THR A C 1
ATOM 1194 O O . THR A 1 156 ? -19.946 6.427 29.940 1.00 93.94 156 THR A O 1
ATOM 1197 N N . PRO A 1 157 ? -21.931 7.413 30.372 1.00 88.81 157 PRO A N 1
ATOM 1198 C CA . PRO A 1 157 ? -21.674 8.566 29.525 1.00 88.81 157 PRO A CA 1
ATOM 1199 C C . PRO A 1 157 ? -20.348 9.216 29.902 1.00 88.81 157 PRO A C 1
ATOM 1201 O O . PRO A 1 157 ? -20.080 9.519 31.069 1.00 88.81 157 PRO A O 1
ATOM 1204 N N . ARG A 1 158 ? -19.508 9.459 28.892 1.00 85.62 158 ARG A N 1
ATOM 1205 C CA . ARG A 1 158 ? -18.286 10.234 29.095 1.00 85.62 158 ARG A CA 1
ATOM 1206 C C . ARG A 1 158 ? -18.700 11.629 29.584 1.00 85.62 158 ARG A C 1
ATOM 1208 O O . ARG A 1 158 ? -19.559 12.242 28.946 1.00 85.62 158 ARG A O 1
ATOM 1215 N N . PRO A 1 159 ? -18.118 12.142 30.683 1.00 85.31 159 PRO A N 1
ATOM 1216 C CA . PRO A 1 159 ? -18.468 13.466 31.169 1.00 85.31 159 PRO A CA 1
ATOM 1217 C C . PRO A 1 159 ? -18.207 14.505 30.070 1.00 85.31 159 PRO A C 1
ATOM 1219 O O . PRO A 1 159 ? -17.235 14.362 29.315 1.00 85.31 159 PRO A O 1
ATOM 1222 N N . PRO A 1 160 ? -19.059 15.537 29.951 1.00 84.75 160 PRO A N 1
ATOM 1223 C CA . PRO A 1 160 ? -18.854 16.586 28.967 1.00 84.75 160 PRO A CA 1
ATOM 1224 C C . PRO A 1 160 ? -17.487 17.236 29.186 1.00 84.75 160 PRO A C 1
ATOM 1226 O O . PRO A 1 160 ? -17.069 17.475 30.322 1.00 84.75 160 PRO A O 1
ATOM 1229 N N . VAL A 1 161 ? -16.785 17.527 28.090 1.00 86.62 161 VAL A N 1
ATOM 1230 C CA . VAL A 1 161 ? -15.522 18.269 28.159 1.00 86.62 161 VAL A CA 1
ATOM 1231 C C . VAL A 1 161 ? -15.823 19.637 28.763 1.00 86.62 161 VAL A C 1
ATOM 1233 O O . VAL A 1 161 ? -16.677 20.365 28.254 1.00 86.62 161 VAL A O 1
ATOM 1236 N N . ALA A 1 162 ? -15.133 19.988 29.851 1.00 90.19 162 ALA A N 1
ATOM 1237 C CA . ALA A 1 162 ? -15.341 21.271 30.506 1.00 90.19 162 ALA A CA 1
ATOM 1238 C C . ALA A 1 162 ? -15.096 22.407 29.494 1.00 90.19 162 ALA A C 1
ATOM 1240 O O . ALA A 1 162 ? -14.070 22.377 28.804 1.00 90.19 162 ALA A O 1
ATOM 1241 N N . PRO A 1 163 ? -15.963 23.436 29.412 1.00 89.44 163 PRO A N 1
ATOM 1242 C CA . PRO A 1 163 ? -15.820 24.494 28.416 1.00 89.44 163 PRO A CA 1
ATOM 1243 C C . PRO A 1 163 ? -14.423 25.119 28.407 1.00 89.44 163 PRO A C 1
ATOM 1245 O O . PRO A 1 163 ? -13.866 25.337 27.339 1.00 89.44 163 PRO A O 1
ATOM 1248 N N . GLY A 1 164 ? -13.800 25.342 29.569 1.00 89.69 164 GLY A N 1
ATOM 1249 C CA . GLY A 1 164 ? -12.431 25.870 29.650 1.00 89.69 164 GLY A CA 1
ATOM 1250 C C . GLY A 1 164 ? -11.381 24.987 28.958 1.00 89.69 164 GLY A C 1
ATOM 1251 O O . GLY A 1 164 ? -10.518 25.502 28.254 1.00 89.69 164 GLY A O 1
ATOM 1252 N N . GLN A 1 165 ? -11.491 23.660 29.084 1.00 86.00 165 GLN A N 1
ATOM 1253 C CA . GLN A 1 165 ? -10.611 22.711 28.391 1.00 86.00 165 GLN A CA 1
ATOM 1254 C C . GLN A 1 165 ? -10.884 22.697 26.884 1.00 86.00 165 GLN A C 1
ATOM 1256 O O . GLN A 1 165 ? -9.941 22.677 26.095 1.00 86.00 165 GLN A O 1
ATOM 1261 N N . GLY A 1 166 ? -12.159 22.760 26.485 1.00 86.50 166 GLY A N 1
ATOM 1262 C CA . GLY A 1 166 ? -12.556 22.862 25.080 1.00 86.50 166 GLY A CA 1
ATOM 1263 C C . GLY A 1 166 ? -12.002 24.123 24.411 1.00 86.50 166 GLY A C 1
ATOM 1264 O O . GLY A 1 166 ? -11.381 24.033 23.354 1.00 86.50 166 GLY A O 1
ATOM 1265 N N . HIS A 1 167 ? -12.145 25.283 25.059 1.00 89.50 167 HIS A N 1
ATOM 1266 C CA . HIS A 1 167 ? -11.600 26.551 24.569 1.00 89.50 167 HIS A CA 1
ATOM 1267 C C . HIS A 1 167 ? -10.071 26.529 24.497 1.00 89.50 167 HIS A C 1
ATOM 1269 O O . HIS A 1 167 ? -9.516 26.945 23.485 1.00 89.50 167 HIS A O 1
ATOM 1275 N N . ALA A 1 168 ? -9.386 26.012 25.522 1.00 87.19 168 ALA A N 1
ATOM 1276 C CA . ALA A 1 168 ? -7.927 25.915 25.519 1.00 87.19 168 ALA A CA 1
ATOM 1277 C C . ALA A 1 168 ? -7.412 24.999 24.394 1.00 87.19 168 ALA A C 1
ATOM 1279 O O . ALA A 1 168 ? -6.485 25.364 23.673 1.00 87.19 168 ALA A O 1
ATOM 1280 N N . ALA A 1 169 ? -8.040 23.836 24.196 1.00 84.38 169 ALA A N 1
ATOM 1281 C CA . ALA A 1 169 ? -7.687 22.919 23.114 1.00 84.38 169 ALA A CA 1
ATOM 1282 C C . ALA A 1 169 ? -7.940 23.538 21.729 1.00 84.38 169 ALA A C 1
ATOM 1284 O O . ALA A 1 169 ? -7.090 23.434 20.844 1.00 84.38 169 ALA A O 1
ATOM 1285 N N . ALA A 1 170 ? -9.077 24.218 21.548 1.00 87.56 170 ALA A N 1
ATOM 1286 C CA . ALA A 1 170 ? -9.395 24.922 20.310 1.00 87.56 170 ALA A CA 1
ATOM 1287 C C . ALA A 1 170 ? -8.408 26.067 20.032 1.00 87.56 170 ALA A C 1
ATOM 1289 O O . ALA A 1 170 ? -7.916 26.186 18.911 1.00 87.56 170 ALA A O 1
ATOM 1290 N N . ALA A 1 171 ? -8.064 26.865 21.049 1.00 90.62 171 ALA A N 1
ATOM 1291 C CA . ALA A 1 171 ? -7.081 27.940 20.939 1.00 90.62 171 ALA A CA 1
ATOM 1292 C C . ALA A 1 171 ? -5.709 27.401 20.514 1.00 90.62 171 ALA A C 1
ATOM 1294 O O . ALA A 1 171 ? -5.146 27.885 19.536 1.00 90.62 171 ALA A O 1
ATOM 1295 N N . LEU A 1 172 ? -5.221 26.335 21.160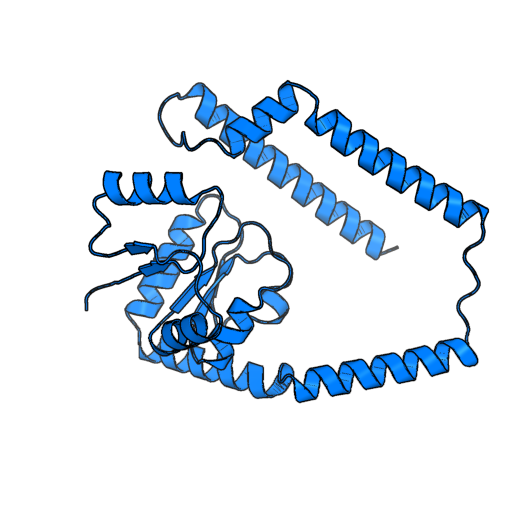 1.00 89.62 172 LEU A N 1
ATOM 1296 C CA . LEU A 1 172 ? -3.959 25.685 20.792 1.00 89.62 172 LEU A CA 1
ATOM 1297 C C . LEU A 1 172 ? -3.977 25.131 19.362 1.00 89.62 172 LEU A C 1
ATOM 1299 O O . LEU A 1 172 ? -2.990 25.264 18.640 1.00 89.62 172 LEU A O 1
ATOM 1303 N N . ALA A 1 173 ? -5.084 24.523 18.928 1.00 82.25 173 ALA A N 1
ATOM 1304 C CA . ALA A 1 173 ? -5.218 24.019 17.562 1.00 82.25 173 ALA A CA 1
ATOM 1305 C C . ALA A 1 173 ? -5.181 25.156 16.526 1.00 82.25 173 ALA A C 1
ATOM 1307 O O . ALA A 1 173 ? -4.502 25.039 15.502 1.00 82.25 173 ALA A O 1
ATOM 1308 N N . ILE A 1 174 ? -5.867 26.271 16.806 1.00 88.38 174 ILE A N 1
ATOM 13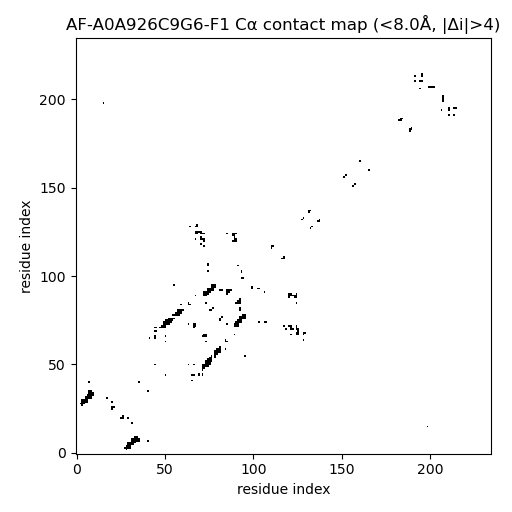09 C CA . ILE A 1 174 ? -5.859 27.469 15.958 1.00 88.38 174 ILE A CA 1
ATOM 1310 C C . ILE A 1 174 ? -4.459 28.085 15.916 1.00 88.38 174 ILE A C 1
ATOM 1312 O O . ILE A 1 174 ? -3.957 28.369 14.829 1.00 88.38 174 ILE A O 1
ATOM 1316 N N . GLU A 1 175 ? -3.803 28.263 17.064 1.00 87.81 175 GLU A N 1
ATOM 1317 C CA . GLU A 1 175 ? -2.438 28.792 17.136 1.00 87.81 175 GLU A CA 1
ATOM 1318 C C . GLU A 1 175 ? -1.454 27.906 16.378 1.00 87.81 175 GLU A C 1
ATOM 1320 O O . GLU A 1 175 ? -0.662 28.412 15.584 1.00 87.81 175 GLU A O 1
ATOM 1325 N N . HIS A 1 176 ? -1.539 26.584 16.550 1.00 83.19 176 HIS A N 1
ATOM 1326 C CA . HIS A 1 176 ? -0.716 25.631 15.815 1.00 83.19 176 HIS A CA 1
ATOM 1327 C C . HIS A 1 176 ? -0.917 25.759 14.300 1.00 83.19 176 HIS A C 1
ATOM 1329 O O . HIS A 1 176 ? 0.059 25.844 13.554 1.00 83.19 176 HIS A O 1
ATOM 1335 N N . TYR A 1 177 ? -2.169 25.842 13.841 1.00 78.19 177 TYR A N 1
ATOM 1336 C CA . TYR A 1 177 ? -2.488 26.032 12.427 1.00 78.19 177 TYR A CA 1
ATOM 1337 C C . TYR A 1 177 ? -1.955 27.366 11.883 1.00 78.19 177 TYR A C 1
ATOM 1339 O O . TYR A 1 177 ? -1.360 27.414 10.801 1.00 78.19 177 TYR A O 1
ATOM 1347 N N . GLN A 1 178 ? -2.114 28.459 12.636 1.00 80.81 178 GLN A N 1
ATOM 1348 C CA . GLN A 1 178 ? -1.579 29.770 12.265 1.00 80.81 178 GLN A CA 1
ATOM 1349 C C . GLN A 1 178 ? -0.048 29.758 12.205 1.00 80.81 178 GLN A C 1
ATOM 1351 O O . GLN A 1 178 ? 0.529 30.297 11.257 1.00 80.81 178 GLN A O 1
ATOM 1356 N N . LEU A 1 179 ? 0.610 29.131 13.182 1.00 78.00 179 LEU A N 1
ATOM 1357 C CA . LEU A 1 179 ? 2.060 28.959 13.228 1.00 78.00 179 LEU A CA 1
ATOM 1358 C C . LEU A 1 179 ? 2.556 28.147 12.036 1.00 78.00 179 LEU A C 1
ATOM 1360 O O . LEU A 1 179 ? 3.442 28.622 11.332 1.00 78.00 179 LEU A O 1
ATOM 1364 N N . GLU A 1 180 ? 1.968 26.984 11.744 1.00 75.19 180 GLU A N 1
ATOM 1365 C CA . GLU A 1 180 ? 2.324 26.200 10.555 1.00 75.19 180 GLU A CA 1
ATOM 1366 C C . GLU A 1 180 ? 2.164 27.019 9.269 1.00 75.19 180 GLU A C 1
ATOM 1368 O O . GLU A 1 180 ? 3.055 27.030 8.416 1.00 75.19 180 GLU A O 1
ATOM 1373 N N . THR A 1 181 ? 1.052 27.743 9.136 1.00 75.06 181 THR A N 1
ATOM 1374 C CA . THR A 1 181 ? 0.764 28.559 7.950 1.00 75.06 181 THR A CA 1
ATOM 1375 C C . THR A 1 181 ? 1.785 29.691 7.791 1.00 75.06 181 THR A C 1
ATOM 1377 O O . THR A 1 181 ? 2.321 29.901 6.700 1.00 75.06 181 THR A O 1
ATOM 1380 N N . ARG A 1 182 ? 2.123 30.392 8.883 1.00 76.25 182 ARG A N 1
ATOM 1381 C CA . ARG A 1 182 ? 3.148 31.451 8.897 1.00 76.25 182 ARG A CA 1
ATOM 1382 C C . ARG A 1 182 ? 4.547 30.899 8.646 1.00 76.25 182 ARG A C 1
ATOM 1384 O O . ARG A 1 182 ? 5.302 31.504 7.887 1.00 76.25 182 ARG A O 1
ATOM 1391 N N . LEU A 1 183 ? 4.884 29.741 9.212 1.00 73.94 183 LEU A N 1
ATOM 1392 C CA . LEU A 1 183 ? 6.162 29.065 8.988 1.00 73.94 183 LEU A CA 1
ATOM 1393 C C . LEU A 1 183 ? 6.319 28.664 7.522 1.00 73.94 183 LEU A C 1
ATOM 1395 O O . LEU A 1 183 ? 7.352 28.951 6.930 1.00 73.94 183 LEU A O 1
ATOM 1399 N N . ARG A 1 184 ? 5.277 28.124 6.879 1.00 70.88 184 ARG A N 1
ATOM 1400 C CA . ARG A 1 184 ? 5.258 27.909 5.416 1.00 70.88 184 ARG A CA 1
ATOM 1401 C C . ARG A 1 184 ? 5.349 29.218 4.623 1.00 70.88 184 ARG A C 1
ATOM 1403 O O . ARG A 1 184 ? 5.670 29.209 3.436 1.00 70.88 184 ARG A O 1
ATOM 1410 N N . GLY A 1 185 ? 5.063 30.354 5.254 1.00 72.81 185 GLY A N 1
ATOM 1411 C CA . GLY A 1 185 ? 5.266 31.695 4.721 1.00 72.81 185 GLY A CA 1
ATOM 1412 C C . GLY A 1 185 ? 6.721 32.170 4.734 1.00 72.81 185 GLY A C 1
ATOM 1413 O O . GLY A 1 185 ? 7.112 32.955 3.870 1.00 72.81 185 GLY A O 1
ATOM 1414 N N . PHE A 1 186 ? 7.527 31.674 5.674 1.00 77.88 186 PHE A N 1
ATOM 1415 C CA . PHE A 1 186 ? 8.903 32.112 5.882 1.00 77.88 186 PHE A CA 1
ATOM 1416 C C . PHE A 1 186 ? 9.798 31.699 4.710 1.00 77.88 186 PHE A C 1
ATOM 1418 O O . PHE A 1 186 ? 9.851 30.530 4.328 1.00 77.88 186 PHE A O 1
ATOM 1425 N N . THR A 1 187 ? 10.546 32.652 4.152 1.00 74.81 187 THR A N 1
ATOM 1426 C CA . THR A 1 187 ? 11.450 32.443 3.009 1.00 74.81 187 THR A CA 1
ATOM 1427 C C . THR A 1 187 ? 12.383 31.234 3.155 1.00 74.81 187 THR A C 1
ATOM 1429 O O . THR A 1 187 ? 12.427 30.442 2.214 1.00 74.81 187 THR A O 1
ATOM 1432 N N . PRO A 1 188 ? 13.084 31.009 4.287 1.00 72.31 188 PRO A N 1
ATOM 1433 C CA . PRO A 1 188 ? 13.940 29.830 4.437 1.00 72.31 188 PRO A CA 1
ATOM 1434 C C . PRO A 1 188 ? 13.154 28.512 4.414 1.00 72.31 188 PRO A C 1
ATOM 1436 O O . PRO A 1 188 ? 13.620 27.543 3.821 1.00 72.31 188 PRO A O 1
ATOM 1439 N N . VAL A 1 189 ? 11.938 28.476 4.969 1.00 68.00 189 VAL A N 1
ATOM 1440 C CA . VAL A 1 189 ? 11.068 27.288 4.936 1.00 68.00 189 VAL A CA 1
ATOM 1441 C C . VAL A 1 189 ? 10.523 27.057 3.526 1.00 68.00 189 VAL A C 1
ATOM 1443 O O . VAL A 1 189 ? 10.580 25.940 3.020 1.00 68.00 189 VAL A O 1
ATOM 1446 N N . ARG A 1 190 ? 10.067 28.108 2.830 1.00 71.75 190 ARG A N 1
ATOM 1447 C CA . ARG A 1 190 ? 9.648 28.020 1.419 1.00 71.75 190 ARG A CA 1
ATOM 1448 C C . ARG A 1 190 ? 10.779 27.550 0.520 1.00 71.75 190 ARG A C 1
ATOM 1450 O O . ARG A 1 190 ? 10.549 26.742 -0.374 1.00 71.75 190 ARG A O 1
ATOM 1457 N N . LEU A 1 191 ? 11.986 28.065 0.741 1.00 70.81 191 LEU A N 1
ATOM 1458 C CA . LEU A 1 191 ? 13.171 27.673 -0.006 1.00 70.81 191 LEU A CA 1
ATOM 1459 C C . LEU A 1 191 ? 13.492 26.200 0.253 1.00 70.81 191 LEU A C 1
ATOM 1461 O O . LEU A 1 191 ? 13.669 25.455 -0.703 1.00 70.81 191 LEU A O 1
ATOM 1465 N N . ALA A 1 192 ? 13.472 25.758 1.511 1.00 69.25 192 ALA A N 1
ATOM 1466 C CA . ALA A 1 192 ? 13.653 24.356 1.871 1.00 69.25 192 ALA A CA 1
ATOM 1467 C C . ALA A 1 192 ? 12.601 23.435 1.223 1.00 69.25 192 ALA A C 1
ATOM 1469 O O . ALA A 1 192 ? 12.960 22.419 0.630 1.00 69.25 192 ALA A O 1
ATOM 1470 N N . LEU A 1 193 ? 11.318 23.814 1.253 1.00 65.00 193 LEU A N 1
ATOM 1471 C CA . LEU A 1 193 ? 10.227 23.065 0.617 1.00 65.00 193 LEU A CA 1
ATOM 1472 C C . LEU A 1 193 ? 10.368 23.018 -0.913 1.00 65.00 193 LEU A C 1
ATOM 1474 O O . LEU A 1 193 ? 10.222 21.954 -1.513 1.00 65.00 193 LEU A O 1
ATOM 1478 N N . ARG A 1 194 ? 10.730 24.137 -1.553 1.00 68.31 194 ARG A N 1
ATOM 1479 C CA . ARG A 1 194 ? 11.016 24.183 -2.999 1.00 68.31 194 ARG A CA 1
ATOM 1480 C C . ARG A 1 194 ? 12.232 23.341 -3.370 1.00 68.31 194 ARG A C 1
ATOM 1482 O O . ARG A 1 194 ? 12.218 22.682 -4.402 1.00 68.31 194 ARG A O 1
ATOM 1489 N N . LEU A 1 195 ? 13.278 23.341 -2.545 1.00 66.50 195 LEU A N 1
ATOM 1490 C CA . LEU A 1 195 ? 14.459 22.497 -2.747 1.00 66.50 195 LEU A CA 1
ATOM 1491 C C . LEU A 1 195 ? 14.129 21.011 -2.583 1.00 66.50 195 LEU A C 1
ATOM 1493 O O . LEU A 1 195 ? 14.637 20.189 -3.344 1.00 66.50 195 LEU A O 1
ATOM 1497 N N . ARG A 1 196 ? 13.236 20.674 -1.649 1.00 64.19 196 ARG A N 1
ATOM 1498 C CA . ARG A 1 196 ? 12.709 19.320 -1.451 1.00 64.19 196 ARG A CA 1
ATOM 1499 C C . ARG A 1 196 ? 11.920 18.827 -2.670 1.00 64.19 196 ARG A C 1
ATOM 1501 O O . ARG A 1 196 ? 12.155 17.713 -3.130 1.00 64.19 196 ARG A O 1
ATOM 1508 N N . GLN A 1 197 ? 11.042 19.666 -3.217 1.00 62.19 197 GLN A N 1
ATOM 1509 C CA . GLN A 1 197 ? 10.221 19.365 -4.402 1.00 62.19 197 GLN A CA 1
ATOM 1510 C C . GLN A 1 197 ? 10.977 19.547 -5.732 1.00 62.19 197 GLN A C 1
ATOM 1512 O O . GLN A 1 197 ? 10.466 19.225 -6.802 1.00 62.19 197 GLN A O 1
ATOM 1517 N N . SER A 1 198 ? 12.209 20.061 -5.695 1.00 62.25 198 SER A N 1
ATOM 1518 C CA . SER A 1 198 ? 12.984 20.319 -6.903 1.00 62.25 198 SER A CA 1
ATOM 1519 C C . SER A 1 198 ? 13.435 19.012 -7.573 1.00 62.25 198 SER A C 1
ATOM 1521 O O . SER A 1 198 ? 13.953 18.109 -6.906 1.00 62.25 198 SER A O 1
ATOM 1523 N N . PRO A 1 199 ? 13.345 18.911 -8.910 1.00 53.38 199 PRO A N 1
ATOM 1524 C CA . PRO A 1 199 ? 13.813 17.751 -9.665 1.00 53.38 199 PRO A CA 1
ATOM 1525 C C . PRO A 1 199 ? 15.345 17.675 -9.796 1.00 53.38 199 PRO A C 1
ATOM 1527 O O . PRO A 1 199 ? 15.875 16.757 -10.429 1.00 53.38 199 PRO A O 1
ATOM 1530 N N . ILE A 1 200 ? 16.079 18.637 -9.225 1.00 55.97 200 ILE A N 1
ATOM 1531 C CA . ILE A 1 200 ? 17.537 18.730 -9.308 1.00 55.97 200 ILE A CA 1
ATOM 1532 C C . ILE A 1 200 ? 18.161 17.691 -8.367 1.00 55.97 200 ILE A C 1
ATOM 1534 O O . ILE A 1 200 ? 18.455 17.969 -7.209 1.00 55.97 200 ILE A O 1
ATOM 1538 N N . LYS A 1 201 ? 18.372 16.468 -8.867 1.00 50.88 201 LYS A N 1
ATOM 1539 C CA . LYS A 1 201 ? 19.084 15.422 -8.114 1.00 50.88 201 LYS A CA 1
ATOM 1540 C C . LYS A 1 201 ? 20.615 15.512 -8.217 1.00 50.88 201 LYS A C 1
ATOM 1542 O O . LYS A 1 201 ? 21.272 14.877 -7.402 1.00 50.88 201 LYS A O 1
ATOM 1547 N N . ARG A 1 202 ? 21.213 16.236 -9.187 1.00 48.38 202 ARG A N 1
ATOM 1548 C CA . ARG A 1 202 ? 22.671 16.106 -9.468 1.00 48.38 202 ARG A CA 1
ATOM 1549 C C . ARG A 1 202 ? 23.456 17.309 -10.035 1.00 48.38 202 ARG A C 1
ATOM 1551 O O . ARG A 1 202 ? 24.638 17.132 -10.289 1.00 48.38 202 ARG A O 1
ATOM 1558 N N . SER A 1 203 ? 22.900 18.509 -10.236 1.00 44.97 203 SER A N 1
ATOM 1559 C CA . SER A 1 203 ? 23.618 19.571 -10.991 1.00 44.97 203 SER A CA 1
ATOM 1560 C C . SER A 1 203 ? 23.989 20.850 -10.222 1.00 44.97 203 SER A C 1
ATOM 1562 O O . SER A 1 203 ? 24.084 21.909 -10.829 1.00 44.97 203 SER A O 1
ATOM 1564 N N . ALA A 1 204 ? 24.229 20.761 -8.910 1.00 55.09 204 ALA A N 1
ATOM 1565 C CA . ALA A 1 204 ? 25.007 21.745 -8.140 1.00 55.09 204 ALA A CA 1
ATOM 1566 C C . ALA A 1 204 ? 25.353 21.139 -6.768 1.00 55.09 204 ALA A C 1
ATOM 1568 O O . ALA A 1 204 ? 24.449 20.876 -5.973 1.00 55.09 204 ALA A O 1
ATOM 1569 N N . GLY A 1 205 ? 26.638 20.898 -6.482 1.00 59.34 205 GLY A N 1
ATOM 1570 C CA . GLY A 1 205 ? 27.079 20.201 -5.260 1.00 59.34 205 GLY A CA 1
ATOM 1571 C C . GLY A 1 205 ? 26.527 20.809 -3.961 1.00 59.34 205 GLY A C 1
ATOM 1572 O O . GLY A 1 205 ? 26.082 20.082 -3.074 1.00 59.34 205 GLY A O 1
ATOM 1573 N N . ALA A 1 206 ? 26.438 22.139 -3.884 1.00 61.19 206 ALA A N 1
ATOM 1574 C CA . ALA A 1 206 ? 25.904 22.842 -2.717 1.00 61.19 206 ALA A CA 1
ATOM 1575 C C . ALA A 1 206 ? 24.400 22.587 -2.479 1.00 61.19 206 ALA A C 1
ATOM 1577 O O . ALA A 1 206 ? 23.994 22.311 -1.352 1.00 61.19 206 ALA A O 1
ATOM 1578 N N . LEU A 1 207 ? 23.569 22.608 -3.529 1.00 59.75 207 LEU A N 1
ATOM 1579 C CA . LEU A 1 207 ? 22.113 22.419 -3.410 1.00 59.75 207 LEU A CA 1
ATOM 1580 C C . LEU A 1 207 ? 21.737 20.967 -3.093 1.00 59.75 207 LEU A C 1
ATOM 1582 O O . LEU A 1 207 ? 20.808 20.727 -2.322 1.00 59.75 207 LEU A O 1
ATOM 1586 N N . ALA A 1 208 ? 22.481 20.001 -3.640 1.00 58.12 208 ALA A N 1
ATOM 1587 C CA . ALA A 1 208 ? 22.308 18.586 -3.315 1.00 58.12 208 ALA A CA 1
ATOM 1588 C C . ALA A 1 208 ? 22.648 18.299 -1.841 1.00 58.12 208 ALA A C 1
ATOM 1590 O O . ALA A 1 208 ? 21.900 17.602 -1.155 1.00 58.12 208 ALA A O 1
ATOM 1591 N N . THR A 1 209 ? 23.730 18.898 -1.336 1.00 65.62 209 THR A N 1
ATOM 1592 C CA . THR A 1 209 ? 24.144 18.778 0.071 1.00 65.62 209 THR A CA 1
ATOM 1593 C C . THR A 1 209 ? 23.112 19.410 1.004 1.00 65.62 209 THR A C 1
ATOM 1595 O O . THR A 1 209 ? 22.737 18.813 2.011 1.00 65.62 209 THR A O 1
ATOM 1598 N N . LEU A 1 210 ? 22.585 20.583 0.639 1.00 66.44 210 LEU A N 1
ATOM 1599 C CA . LEU A 1 210 ? 21.569 21.284 1.424 1.00 66.44 210 LEU A CA 1
ATOM 1600 C C . LEU A 1 210 ? 20.242 20.513 1.467 1.00 66.44 210 LEU A C 1
ATOM 1602 O O . LEU A 1 210 ? 19.640 20.385 2.529 1.00 66.44 210 LEU A O 1
ATOM 1606 N N . ARG A 1 211 ? 19.818 19.922 0.343 1.00 64.44 211 ARG A N 1
ATOM 1607 C CA . ARG A 1 211 ? 18.656 19.023 0.295 1.00 64.44 211 ARG A CA 1
ATOM 1608 C C . ARG A 1 211 ? 18.862 17.779 1.159 1.00 64.44 211 ARG A C 1
ATOM 1610 O O . ARG A 1 211 ? 17.970 17.426 1.919 1.00 64.44 211 ARG A O 1
ATOM 1617 N N . MET A 1 212 ? 20.027 17.137 1.081 1.00 64.75 212 MET A N 1
ATOM 1618 C CA . MET A 1 212 ? 20.339 15.964 1.902 1.00 64.75 212 MET A CA 1
ATOM 1619 C C . MET A 1 212 ? 20.314 16.299 3.401 1.00 64.75 212 MET A C 1
ATOM 1621 O O . MET A 1 212 ? 19.787 15.523 4.198 1.00 64.75 212 MET A O 1
ATOM 1625 N N . LEU A 1 213 ? 20.840 17.466 3.790 1.00 69.38 213 LEU A N 1
ATOM 1626 C CA . LEU A 1 213 ? 20.774 17.967 5.164 1.00 69.38 213 LEU A CA 1
ATOM 1627 C C . LEU A 1 213 ? 19.332 18.248 5.600 1.00 69.38 213 LEU A C 1
ATOM 1629 O O . LEU A 1 213 ? 18.961 17.850 6.701 1.00 69.38 213 LEU A O 1
ATOM 1633 N N . LEU A 1 214 ? 18.513 18.855 4.736 1.00 66.88 214 LEU A N 1
ATOM 1634 C CA . LEU A 1 214 ? 17.087 19.082 4.988 1.00 66.88 214 LEU A CA 1
ATOM 1635 C C . LEU A 1 214 ? 16.317 17.766 5.152 1.00 66.88 214 LEU A C 1
ATOM 1637 O O . LEU A 1 214 ? 15.582 17.615 6.118 1.00 66.88 214 LEU A O 1
ATOM 1641 N N . GLU A 1 215 ? 16.533 16.781 4.280 1.00 61.47 215 GLU A N 1
ATOM 1642 C CA . GLU A 1 215 ? 15.916 15.452 4.394 1.00 61.47 215 GLU A CA 1
ATOM 1643 C C . GLU A 1 215 ? 16.396 14.697 5.647 1.00 61.47 215 GLU A C 1
ATOM 1645 O O . GLU A 1 215 ? 15.644 13.931 6.253 1.00 61.47 215 GLU A O 1
ATOM 1650 N N . ARG A 1 216 ? 17.658 14.882 6.061 1.00 68.06 216 ARG A N 1
ATOM 1651 C CA . ARG A 1 216 ? 18.184 14.324 7.318 1.00 68.06 216 ARG A CA 1
ATOM 1652 C C . ARG A 1 216 ? 17.558 15.004 8.534 1.00 68.06 216 ARG A C 1
ATOM 1654 O O . ARG A 1 216 ? 17.224 14.318 9.496 1.00 68.06 216 ARG A O 1
ATOM 1661 N N . TRP A 1 217 ? 17.380 16.320 8.480 1.00 68.75 217 TRP A N 1
ATOM 1662 C CA . TRP A 1 217 ? 16.744 17.096 9.538 1.00 68.75 217 TRP A CA 1
ATOM 1663 C C . TRP A 1 217 ? 15.257 16.756 9.670 1.00 68.75 217 TRP A C 1
ATOM 1665 O O . TRP A 1 217 ? 14.833 16.428 10.770 1.00 68.75 217 TRP A O 1
ATOM 1675 N N . ASP A 1 218 ? 14.502 16.687 8.569 1.00 61.66 218 ASP A N 1
ATOM 1676 C CA . ASP A 1 218 ? 13.087 16.278 8.562 1.00 61.66 218 ASP A CA 1
ATOM 1677 C C . ASP A 1 218 ? 12.897 14.869 9.139 1.00 61.66 218 ASP A C 1
ATOM 1679 O O . ASP A 1 218 ? 12.025 14.649 9.980 1.00 61.66 218 ASP A O 1
ATOM 1683 N N . ARG A 1 219 ? 13.744 13.905 8.744 1.00 58.91 219 ARG A N 1
ATOM 1684 C CA . ARG A 1 219 ? 13.725 12.553 9.329 1.00 58.91 219 ARG A CA 1
ATOM 1685 C C . ARG A 1 219 ? 14.058 12.568 10.819 1.00 58.91 219 ARG A C 1
ATOM 1687 O O . ARG A 1 219 ? 13.433 11.834 11.580 1.00 58.91 219 ARG A O 1
ATOM 1694 N N . GLY A 1 220 ? 14.996 13.416 11.239 1.00 59.72 220 GLY A N 1
ATOM 1695 C CA . GLY A 1 220 ? 15.331 13.631 12.646 1.00 59.72 220 GLY A CA 1
ATOM 1696 C C . GLY A 1 220 ? 14.161 14.211 13.440 1.00 59.72 220 GLY A C 1
ATOM 1697 O O . GLY A 1 220 ? 13.799 13.659 14.473 1.00 59.72 220 GLY A O 1
ATOM 1698 N N . VAL A 1 221 ? 13.513 15.262 12.930 1.00 64.44 221 VAL A N 1
ATOM 1699 C CA . VAL A 1 221 ? 12.320 15.884 13.527 1.00 64.44 221 VAL A CA 1
ATOM 1700 C C . VAL A 1 221 ? 11.166 14.885 13.593 1.00 64.44 221 VAL A C 1
ATOM 1702 O O . VAL A 1 221 ? 10.501 14.781 14.622 1.00 64.44 221 VAL A O 1
ATOM 1705 N N . TYR A 1 222 ? 10.954 14.096 12.538 1.00 55.00 222 TYR A N 1
ATOM 1706 C CA . TYR A 1 222 ? 9.957 13.029 12.526 1.00 55.00 222 TYR A CA 1
ATOM 1707 C C . TYR A 1 222 ? 10.253 11.950 13.576 1.00 55.00 222 TYR A C 1
ATOM 1709 O O . TYR A 1 222 ? 9.359 11.585 14.338 1.00 55.00 222 TYR A O 1
ATOM 1717 N N . ALA A 1 223 ? 11.496 11.466 13.666 1.00 58.69 223 ALA A N 1
ATOM 1718 C CA . ALA A 1 223 ? 11.906 10.484 14.669 1.00 58.69 223 ALA A CA 1
ATOM 1719 C C . ALA A 1 223 ? 11.737 11.029 16.096 1.00 58.69 223 ALA A C 1
ATOM 1721 O O . ALA A 1 223 ? 11.235 10.322 16.973 1.00 58.69 223 ALA A O 1
ATOM 1722 N N . LEU A 1 224 ? 12.068 12.305 16.311 1.00 58.75 224 LEU A N 1
ATOM 1723 C CA . LEU A 1 224 ? 11.883 12.986 17.588 1.00 58.75 224 LEU A CA 1
ATOM 1724 C C . LEU A 1 224 ? 10.395 13.085 17.943 1.00 58.75 224 LEU A C 1
ATOM 1726 O O . LEU A 1 224 ? 9.994 12.676 19.028 1.00 58.75 224 LEU A O 1
ATOM 1730 N N . ARG A 1 225 ? 9.559 13.543 16.999 1.00 61.09 225 ARG A N 1
ATOM 1731 C CA . ARG A 1 225 ? 8.101 13.642 17.157 1.00 61.09 225 ARG A CA 1
ATOM 1732 C C . ARG A 1 225 ? 7.475 12.280 17.435 1.00 61.09 225 ARG A C 1
ATOM 1734 O O . ARG A 1 225 ? 6.632 12.170 18.318 1.00 61.09 225 ARG A O 1
ATOM 1741 N N . ARG A 1 226 ? 7.893 11.233 16.719 1.00 54.84 226 ARG A N 1
ATOM 1742 C CA . ARG A 1 226 ? 7.422 9.858 16.933 1.00 54.84 226 ARG A CA 1
ATOM 1743 C C . ARG A 1 226 ? 7.776 9.368 18.338 1.00 54.84 226 ARG A C 1
ATOM 1745 O O . ARG A 1 226 ? 6.906 8.831 19.016 1.00 54.84 226 ARG A O 1
ATOM 1752 N N . THR A 1 227 ? 9.011 9.598 18.782 1.00 59.09 227 THR A N 1
ATOM 1753 C CA . THR A 1 227 ? 9.480 9.228 20.130 1.00 59.09 227 THR A CA 1
ATOM 1754 C C . THR A 1 227 ? 8.710 9.982 21.218 1.00 59.09 227 THR A C 1
ATOM 1756 O O . THR A 1 227 ? 8.227 9.369 22.166 1.00 59.09 227 THR A O 1
ATOM 1759 N N . LEU A 1 228 ? 8.508 11.292 21.044 1.00 57.28 228 LEU A N 1
ATOM 1760 C CA . LEU A 1 228 ? 7.698 12.132 21.934 1.00 57.28 228 LEU A CA 1
ATOM 1761 C C . LEU A 1 228 ? 6.249 11.637 22.027 1.00 57.28 228 LEU A C 1
ATOM 1763 O O . LEU A 1 228 ? 5.731 11.441 23.122 1.00 57.28 228 LEU A O 1
ATOM 1767 N N . MET A 1 229 ? 5.608 11.358 20.891 1.00 50.12 229 MET A N 1
ATOM 1768 C CA . MET A 1 229 ? 4.234 10.842 20.859 1.00 50.12 229 MET A CA 1
ATOM 1769 C C . MET A 1 229 ? 4.117 9.457 21.515 1.00 50.12 229 MET A C 1
ATOM 1771 O O . MET A 1 229 ? 3.108 9.161 22.151 1.00 50.12 229 MET A O 1
ATOM 1775 N N . GLN A 1 230 ? 5.147 8.610 21.407 1.00 51.47 230 GLN A N 1
ATOM 1776 C CA . GLN A 1 230 ? 5.200 7.320 22.105 1.00 51.47 230 GLN A CA 1
ATOM 1777 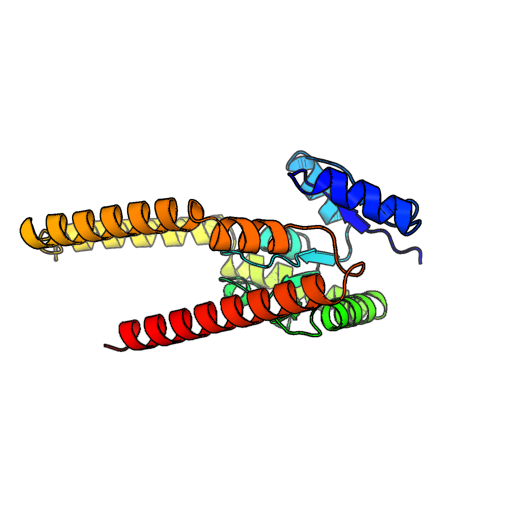C C . GLN A 1 230 ? 5.359 7.473 23.624 1.00 51.47 230 GLN A C 1
ATOM 1779 O O . GLN A 1 230 ? 4.766 6.692 24.365 1.00 51.47 230 GLN A O 1
ATOM 1784 N N . GLN A 1 231 ? 6.116 8.467 24.095 1.00 56.03 231 GLN A N 1
ATOM 1785 C CA . GLN A 1 231 ? 6.253 8.763 25.526 1.00 56.03 231 GLN A CA 1
ATOM 1786 C C . GLN A 1 231 ? 4.961 9.326 26.124 1.00 56.03 231 GLN A C 1
ATOM 1788 O O . GLN A 1 231 ? 4.586 8.934 27.225 1.00 56.03 231 GLN A O 1
ATOM 1793 N N . VAL A 1 232 ? 4.255 10.188 25.388 1.00 52.31 232 VAL A N 1
ATOM 1794 C CA . VAL A 1 232 ? 2.953 10.733 25.808 1.00 52.31 232 VAL A CA 1
ATOM 1795 C C . VAL A 1 232 ? 1.892 9.636 25.900 1.00 52.31 232 VAL A C 1
ATOM 1797 O O . VAL A 1 232 ? 1.112 9.639 26.836 1.00 52.31 232 VAL A O 1
ATOM 1800 N N . ARG A 1 233 ? 1.890 8.655 24.988 1.00 39.25 233 ARG A N 1
ATOM 1801 C CA . ARG A 1 233 ? 0.958 7.510 25.020 1.00 39.25 233 ARG A CA 1
ATOM 1802 C C . ARG A 1 233 ? 1.178 6.521 26.174 1.00 39.25 233 ARG A C 1
ATOM 1804 O O . ARG A 1 233 ? 0.320 5.672 26.388 1.00 39.25 233 ARG A O 1
ATOM 1811 N N . ARG A 1 234 ? 2.344 6.547 26.827 1.00 41.69 234 ARG A N 1
ATOM 1812 C CA . ARG A 1 234 ? 2.700 5.651 27.945 1.00 41.69 234 ARG A CA 1
ATOM 1813 C C . ARG A 1 234 ? 2.427 6.267 29.324 1.00 41.69 234 ARG A C 1
ATOM 1815 O O . ARG A 1 234 ? 2.625 5.574 30.317 1.00 41.69 234 ARG A O 1
ATOM 1822 N N . LYS A 1 235 ? 2.032 7.539 29.377 1.00 39.34 235 LYS A N 1
ATOM 1823 C CA . LYS A 1 235 ? 1.535 8.219 30.577 1.00 39.34 235 LYS A CA 1
ATOM 1824 C C . LYS A 1 235 ? 0.019 8.317 30.509 1.00 39.34 235 LYS A C 1
ATOM 1826 O O . LYS A 1 235 ? -0.583 8.301 31.599 1.00 39.34 235 LYS A O 1
#

Sequence (235 aa):
EQFVCLVAGDGEDRRWLERFVRKHRLEATLRLLGAVSSRRVRELLCAADLLLLPSAQEGLAIALYEALAMQVVPIAADVGGQRELVTPECGVLIPPAPNETAQYIDALAQLLRDPAQRMAMAQAGRARILAHFTQQAMLGRMQALFAEADQLAQTTPRPPVAPGQGHAAAALAIEHYQLETRLRGFTPVRLALRLRQSPIKRSAGALATLRMLLERWDRGVYALRRTLMQQVRRK

Mean predicted aligned error: 10.7 Å

pLDDT: mean 86.3, std 15.11, range [39.25, 98.62]